Protein AF-A0A372RY33-F1 (afdb_monomer)

Foldseek 3Di:
DDDDDDDDDDDDPPPPPPPPVPPVPDPQDWDDDDWDKDWDWDDDPNDTDDIDIDTHDDVCRVVIDRDDDDDQAAPPVLLVQLLVCVVVVHDPVVSQVVLQVCCVPPVVVDQADPSHGSHDDPVSSVVSVQVVCCVPQVDRPVDDPLVSCCQPQNPNHPDVVSPVQWPDWDGDPDPPDDTDTHGDDDD

Sequence (187 aa):
MFYNVASDMNLNSKKFKSEEVKTRKTRQIYKFVGCLAFAQIKKYKGLYVSIFGYLNHLEDCQRNLPVQPPPLRISETVKLMAQNLLHMNVHPSHILDDNIDYISNYLEGKVLINDERYLLSNQDIINIRNSMTKNLWGIDKRKAEEININQIFGSNSKDSEIMEATIYYKPQKELNNRFILVLATKE

pLDDT: mean 77.48, std 20.08, range [22.52, 97.81]

Secondary structure (DSSP, 8-state):
----------------------------EEPP---EEEEEEEEETTEEEEEEEEEE--HHHHTPPEEPPP-PPBPHHHHHHHHHHHHTT--HHHHHHHHHHHHHHHSTT-SEETTEE----HHHHHHHHHHHHHHHH---TTS-HHHHHHHHHSTT---HHHHHHEEEEE---STTSPPEEEE----

Radius of gyration: 32.24 Å; Cα contacts (8 Å, |Δi|>4): 174; chains: 1; bounding box: 77×76×85 Å

Mean predicted aligned error: 16.9 Å

Structure (mmCIF, N/CA/C/O backbone):
data_AF-A0A372RY33-F1
#
_entry.id   AF-A0A372RY33-F1
#
loop_
_atom_site.group_PDB
_atom_site.id
_atom_site.type_symbol
_atom_site.label_atom_id
_atom_site.label_alt_id
_atom_site.label_comp_id
_atom_site.label_asym_id
_atom_site.label_entity_id
_atom_site.label_seq_id
_atom_site.pdbx_PDB_ins_code
_atom_site.Cartn_x
_atom_site.Cartn_y
_atom_site.Cartn_z
_atom_site.occupancy
_atom_site.B_iso_or_equiv
_atom_site.auth_seq_id
_atom_site.auth_comp_id
_atom_site.auth_asym_id
_atom_site.auth_atom_id
_atom_site.pdbx_PDB_model_num
ATOM 1 N N . MET A 1 1 ? -6.282 -63.899 -55.256 1.00 35.47 1 MET A N 1
ATOM 2 C CA . MET A 1 1 ? -5.588 -62.869 -54.453 1.00 35.47 1 MET A CA 1
ATOM 3 C C . MET A 1 1 ? -6.335 -61.558 -54.699 1.00 35.47 1 MET A C 1
ATOM 5 O O . MET A 1 1 ? -6.344 -61.148 -55.848 1.00 35.47 1 MET A O 1
ATOM 9 N N . PHE A 1 2 ? -7.118 -60.955 -53.786 1.00 22.52 2 PHE A N 1
ATOM 10 C CA . PHE A 1 2 ? -7.057 -60.918 -52.300 1.00 22.52 2 PHE A CA 1
ATOM 11 C C . PHE A 1 2 ? -5.650 -60.505 -51.807 1.00 22.52 2 PHE A C 1
ATOM 13 O O . PHE A 1 2 ? -4.712 -61.164 -52.235 1.00 22.52 2 PHE A O 1
ATOM 20 N N . TYR A 1 3 ? -5.359 -59.541 -50.918 1.00 23.59 3 TYR A N 1
ATOM 21 C CA . TYR A 1 3 ? -6.071 -58.498 -50.132 1.00 23.59 3 TYR A CA 1
ATOM 22 C C . TYR A 1 3 ? -4.960 -57.552 -49.540 1.00 23.59 3 TYR A C 1
ATOM 24 O O . TYR A 1 3 ? -3.807 -57.971 -49.531 1.00 23.59 3 TYR A O 1
ATOM 32 N N . ASN A 1 4 ? -5.146 -56.324 -49.012 1.00 24.00 4 ASN A N 1
ATOM 33 C CA . ASN A 1 4 ? -6.317 -55.441 -48.861 1.00 24.00 4 ASN A CA 1
ATOM 34 C C . ASN A 1 4 ? -5.935 -53.935 -48.722 1.00 24.00 4 ASN A C 1
ATOM 36 O O . ASN A 1 4 ? -4.791 -53.599 -48.441 1.00 24.00 4 ASN A O 1
ATOM 40 N N . VAL A 1 5 ? -6.953 -53.072 -48.852 1.00 27.12 5 VAL A N 1
ATOM 41 C CA . VAL A 1 5 ? -7.228 -51.768 -48.187 1.00 27.12 5 VAL A CA 1
ATOM 42 C C . VAL A 1 5 ? -6.246 -51.225 -47.117 1.00 27.12 5 VAL A C 1
ATOM 44 O O . VAL A 1 5 ? -6.001 -51.876 -46.104 1.00 27.12 5 VAL A O 1
ATOM 47 N N . ALA A 1 6 ? -5.893 -49.937 -47.249 1.00 27.45 6 ALA A N 1
ATOM 48 C CA . ALA A 1 6 ? -5.667 -48.987 -46.144 1.00 27.45 6 ALA A CA 1
ATOM 49 C C . ALA A 1 6 ? -6.104 -47.579 -46.626 1.00 27.45 6 ALA A C 1
ATOM 51 O O . ALA A 1 6 ? -5.394 -46.945 -47.396 1.00 27.45 6 ALA A O 1
ATOM 52 N N . SER A 1 7 ? -7.369 -47.186 -46.461 1.00 29.52 7 SER A N 1
ATOM 53 C CA . SER A 1 7 ? -7.970 -46.626 -45.234 1.00 29.52 7 SER A CA 1
ATOM 54 C C . SER A 1 7 ? -7.555 -45.179 -44.966 1.00 29.52 7 SER A C 1
ATOM 56 O O . SER A 1 7 ? -6.547 -44.928 -44.306 1.00 29.52 7 SER A O 1
ATOM 58 N N . ASP A 1 8 ? -8.412 -44.240 -45.376 1.00 34.22 8 ASP A N 1
ATOM 59 C CA . ASP A 1 8 ? -8.506 -42.934 -44.725 1.00 34.22 8 ASP A CA 1
ATOM 60 C C . ASP A 1 8 ? -8.737 -43.141 -43.222 1.00 34.22 8 ASP A C 1
ATOM 62 O O . ASP A 1 8 ? -9.774 -43.660 -42.803 1.00 34.22 8 ASP A O 1
ATOM 66 N N . MET A 1 9 ? -7.784 -42.714 -42.394 1.00 30.50 9 MET A N 1
ATOM 67 C CA . MET A 1 9 ? -8.015 -42.546 -40.963 1.00 30.50 9 MET A CA 1
ATOM 68 C C . MET A 1 9 ? -7.606 -41.152 -40.512 1.00 30.50 9 MET A C 1
ATOM 70 O O . MET A 1 9 ? -6.435 -40.821 -40.338 1.00 30.50 9 MET A O 1
ATOM 74 N N . ASN A 1 10 ? -8.648 -40.360 -40.280 1.00 33.72 10 ASN A N 1
ATOM 75 C CA . ASN A 1 10 ? -8.639 -39.093 -39.576 1.00 33.72 10 ASN A CA 1
ATOM 76 C C . ASN A 1 10 ? -7.986 -39.246 -38.188 1.00 33.72 10 ASN A C 1
ATOM 78 O O . ASN A 1 10 ? -8.639 -39.620 -37.211 1.00 33.72 10 ASN A O 1
ATOM 82 N N . LEU A 1 11 ? -6.689 -38.949 -38.096 1.00 30.16 11 LEU A N 1
ATOM 83 C CA . LEU A 1 11 ? -5.997 -38.791 -36.824 1.00 30.16 11 LEU A CA 1
ATOM 84 C C . LEU A 1 11 ? -6.071 -37.330 -36.396 1.00 30.16 11 LEU A C 1
ATOM 86 O O . LEU A 1 11 ? -5.341 -36.481 -36.903 1.00 30.16 11 LEU A O 1
ATOM 90 N N . ASN A 1 12 ? -6.956 -37.081 -35.427 1.00 30.12 12 ASN A N 1
ATOM 91 C CA . ASN A 1 12 ? -7.097 -35.832 -34.687 1.00 30.12 12 ASN A CA 1
ATOM 92 C C . ASN A 1 12 ? -5.751 -35.120 -34.493 1.00 30.12 12 ASN A C 1
ATOM 94 O O . ASN A 1 12 ? -4.989 -35.458 -33.579 1.00 30.12 12 ASN A O 1
ATOM 98 N N . SER A 1 13 ? -5.503 -34.068 -35.276 1.00 32.06 13 SER A N 1
ATOM 99 C CA . SER A 1 13 ? -4.460 -33.094 -34.982 1.00 32.06 13 SER A CA 1
ATOM 100 C C . SER A 1 13 ? -4.903 -32.277 -33.769 1.00 32.06 13 SER A C 1
ATOM 102 O O . SER A 1 13 ? -5.361 -31.136 -33.864 1.00 32.06 13 SER A O 1
ATOM 104 N N . LYS A 1 14 ? -4.771 -32.884 -32.580 1.00 31.83 14 LYS A N 1
ATOM 105 C CA . LYS A 1 14 ? -4.774 -32.152 -31.316 1.00 31.83 14 LYS A CA 1
ATOM 106 C C . LYS A 1 14 ? -3.798 -31.003 -31.506 1.00 31.83 14 LYS A C 1
ATOM 108 O O . LYS A 1 14 ? -2.594 -31.235 -31.611 1.00 31.83 14 LYS A O 1
ATOM 113 N N . LYS A 1 15 ? -4.324 -29.776 -31.561 1.00 31.70 15 LYS A N 1
ATOM 114 C CA . LYS A 1 15 ? -3.514 -28.568 -31.461 1.00 31.70 15 LYS A CA 1
ATOM 115 C C . LYS A 1 15 ? -2.771 -28.672 -30.138 1.00 31.70 15 LYS A C 1
ATOM 117 O O . LYS A 1 15 ? -3.321 -28.327 -29.093 1.00 31.70 15 LYS A O 1
ATOM 122 N N . PHE A 1 16 ? -1.526 -29.138 -30.189 1.00 29.88 16 PHE A N 1
ATOM 123 C CA . PHE A 1 16 ? -0.548 -28.766 -29.192 1.00 29.88 16 PHE A CA 1
ATOM 124 C C . PHE A 1 16 ? -0.492 -27.247 -29.266 1.00 29.88 16 PHE A C 1
ATOM 126 O O . PHE A 1 16 ? 0.135 -26.670 -30.152 1.00 29.88 16 PHE A O 1
ATOM 133 N N . LYS A 1 17 ? -1.211 -26.596 -28.346 1.00 32.25 17 LYS A N 1
ATOM 134 C CA . LYS A 1 17 ? -0.811 -25.275 -27.903 1.00 32.25 17 LYS A CA 1
ATOM 135 C C . LYS A 1 17 ? 0.628 -25.467 -27.455 1.00 32.25 17 LYS A C 1
ATOM 137 O O . LYS A 1 17 ? 0.872 -26.070 -26.413 1.00 32.25 17 LYS A O 1
ATOM 142 N N . SER A 1 18 ? 1.568 -24.986 -28.258 1.00 33.91 18 SER A N 1
ATOM 143 C CA . SER A 1 18 ? 2.841 -24.551 -27.725 1.00 33.91 18 SER A CA 1
ATOM 144 C C . SER A 1 18 ? 2.498 -23.414 -26.774 1.00 33.91 18 SER A C 1
ATOM 146 O O . SER A 1 18 ? 2.428 -22.247 -27.165 1.00 33.91 18 SER A O 1
ATOM 148 N N . GLU A 1 19 ? 2.210 -23.770 -25.524 1.00 37.84 19 GLU A N 1
ATOM 149 C CA . GLU A 1 19 ? 2.454 -22.865 -24.424 1.00 37.84 19 GLU A CA 1
ATOM 150 C C . GLU A 1 19 ? 3.952 -22.586 -24.477 1.00 37.84 19 GLU A C 1
ATOM 152 O O . GLU A 1 19 ? 4.774 -23.304 -23.910 1.00 37.84 19 GLU A O 1
ATOM 157 N N . GLU A 1 20 ? 4.308 -21.529 -25.210 1.00 36.16 20 GLU A N 1
ATOM 158 C CA . GLU A 1 20 ? 5.448 -20.721 -24.840 1.00 36.16 20 GLU A CA 1
ATOM 159 C C . GLU A 1 20 ? 5.191 -20.308 -23.397 1.00 36.16 20 GLU A C 1
ATOM 161 O O . GLU A 1 20 ? 4.552 -19.289 -23.116 1.00 36.16 20 GLU A O 1
ATOM 166 N N . VAL A 1 21 ? 5.671 -21.135 -22.469 1.00 40.38 21 VAL A N 1
ATOM 167 C CA . VAL A 1 21 ? 5.851 -20.743 -21.086 1.00 40.38 21 VAL A CA 1
ATOM 168 C C . VAL A 1 21 ? 6.861 -19.614 -21.156 1.00 40.38 21 VAL A C 1
ATOM 170 O O . VAL A 1 21 ? 8.076 -19.832 -21.142 1.00 40.38 21 VAL A O 1
ATOM 173 N N . LYS A 1 22 ? 6.338 -18.389 -21.287 1.00 45.00 22 LYS A N 1
ATOM 174 C CA . LYS A 1 22 ? 7.068 -17.136 -21.152 1.00 45.00 22 LYS A CA 1
ATOM 175 C C . LYS A 1 22 ? 7.526 -17.073 -19.707 1.00 45.00 22 LYS A C 1
ATOM 177 O O . LYS A 1 22 ? 6.944 -16.389 -18.868 1.00 45.00 22 LYS A O 1
ATOM 182 N N . THR A 1 23 ? 8.575 -17.843 -19.431 1.00 38.91 23 THR A N 1
ATOM 183 C CA . THR A 1 23 ? 9.360 -17.838 -18.211 1.00 38.91 23 THR A CA 1
ATOM 184 C C . THR A 1 23 ? 9.942 -16.443 -18.112 1.00 38.91 23 THR A C 1
ATOM 186 O O . THR A 1 23 ? 11.018 -16.135 -18.625 1.00 38.91 23 THR A O 1
ATOM 189 N N . ARG A 1 24 ? 9.160 -15.554 -17.497 1.00 42.69 24 ARG A N 1
ATOM 190 C CA . ARG A 1 24 ? 9.538 -14.186 -17.186 1.00 42.69 24 ARG A CA 1
ATOM 191 C C . ARG A 1 24 ? 10.706 -14.288 -16.219 1.00 42.69 24 ARG A C 1
ATOM 193 O O . ARG A 1 24 ? 10.493 -14.350 -15.012 1.00 42.69 24 ARG A O 1
ATOM 200 N N . LYS A 1 25 ? 11.928 -14.373 -16.764 1.00 43.91 25 LYS A N 1
ATOM 201 C CA . LYS A 1 25 ? 13.168 -14.425 -15.990 1.00 43.91 25 LYS A CA 1
ATOM 202 C C . LYS A 1 25 ? 13.102 -13.281 -14.995 1.00 43.91 25 LYS A C 1
ATOM 204 O O . LYS A 1 25 ? 13.135 -12.112 -15.389 1.00 43.91 25 LYS A O 1
ATOM 209 N N . THR A 1 26 ? 12.954 -13.623 -13.720 1.00 46.50 26 THR A N 1
ATOM 210 C CA . THR A 1 26 ? 13.080 -12.650 -12.648 1.00 46.50 26 THR A CA 1
ATOM 211 C C . THR A 1 26 ? 14.472 -12.058 -12.801 1.00 46.50 26 THR A C 1
ATOM 213 O O . THR A 1 26 ? 15.464 -12.785 -12.784 1.00 46.50 26 THR A O 1
ATOM 216 N N . ARG A 1 27 ? 14.554 -10.744 -13.043 1.00 55.91 27 ARG A N 1
ATOM 217 C CA . ARG A 1 27 ? 15.830 -10.021 -13.052 1.00 55.91 27 ARG A CA 1
ATOM 218 C C . ARG A 1 27 ? 16.308 -9.922 -11.605 1.00 55.91 27 ARG A C 1
ATOM 220 O O . ARG A 1 27 ? 16.205 -8.871 -10.987 1.00 55.91 27 ARG A O 1
ATOM 227 N N . GLN A 1 28 ? 16.739 -11.054 -11.055 1.00 59.81 28 GLN A N 1
ATOM 228 C CA . GLN A 1 28 ? 17.390 -11.128 -9.759 1.00 59.81 28 GLN A CA 1
ATOM 229 C C . GLN A 1 28 ? 18.711 -10.381 -9.901 1.00 59.81 28 GLN A C 1
ATOM 231 O O . GLN A 1 28 ? 19.568 -10.757 -10.702 1.00 59.81 28 GLN A O 1
ATOM 236 N N . ILE A 1 29 ? 18.817 -9.257 -9.201 1.00 64.44 29 ILE A N 1
ATOM 237 C CA . ILE A 1 29 ? 20.010 -8.424 -9.220 1.00 64.44 29 ILE A CA 1
ATOM 238 C C . ILE A 1 29 ? 20.969 -9.052 -8.218 1.00 64.44 29 ILE A C 1
ATOM 240 O O . ILE A 1 29 ? 20.642 -9.179 -7.046 1.00 64.44 29 ILE A O 1
ATOM 244 N N . TYR A 1 30 ? 22.146 -9.459 -8.666 1.00 68.00 30 TYR A N 1
ATOM 245 C CA . TYR A 1 30 ? 23.214 -9.916 -7.781 1.00 68.00 30 TYR A CA 1
ATOM 246 C C . TYR A 1 30 ? 24.258 -8.809 -7.671 1.00 68.00 30 TYR A C 1
ATOM 248 O O . TYR A 1 30 ? 24.536 -8.118 -8.655 1.00 68.00 30 TYR A O 1
ATOM 256 N N . LYS A 1 31 ? 24.871 -8.639 -6.495 1.00 68.69 31 LYS A N 1
ATOM 257 C CA . LYS A 1 31 ? 26.040 -7.758 -6.364 1.00 68.69 31 LYS A CA 1
ATOM 258 C C . LYS A 1 31 ? 27.147 -8.299 -7.271 1.00 68.69 31 LYS A C 1
ATOM 260 O O . LYS A 1 31 ? 27.463 -9.479 -7.172 1.00 68.69 31 LYS A O 1
ATOM 265 N N . PHE A 1 32 ? 27.742 -7.489 -8.147 1.00 68.56 32 PHE A N 1
ATOM 266 C CA . PHE A 1 32 ? 28.823 -7.997 -8.995 1.00 68.56 32 PHE A CA 1
ATOM 267 C C . PHE A 1 32 ? 30.022 -8.419 -8.134 1.00 68.56 32 PHE A C 1
ATOM 269 O O . PHE A 1 32 ? 30.611 -7.603 -7.425 1.00 68.56 32 PHE A O 1
ATOM 276 N N . VAL A 1 33 ? 30.371 -9.700 -8.216 1.00 65.31 33 VAL A N 1
ATOM 277 C CA . VAL A 1 33 ? 31.588 -10.298 -7.665 1.00 65.31 33 VAL A CA 1
ATOM 278 C C . VAL A 1 33 ? 32.304 -10.973 -8.827 1.00 65.31 33 VAL A C 1
ATOM 280 O O . VAL A 1 33 ? 31.776 -11.899 -9.447 1.00 65.31 33 VAL A O 1
ATOM 283 N N . GLY A 1 34 ? 33.465 -10.429 -9.193 1.00 63.56 34 GLY A N 1
ATOM 284 C CA . GLY A 1 34 ? 34.176 -10.812 -10.409 1.00 63.56 34 GLY A CA 1
ATOM 285 C C . GLY A 1 34 ? 34.600 -12.277 -10.375 1.00 63.56 34 GLY A C 1
ATOM 286 O O . GLY A 1 34 ? 35.433 -12.657 -9.561 1.00 63.56 34 GLY A O 1
ATOM 287 N N . CYS A 1 35 ? 34.038 -13.095 -11.263 1.00 76.00 35 CYS A N 1
ATOM 288 C CA . CYS A 1 35 ? 34.470 -14.479 -11.446 1.00 76.00 35 CYS A CA 1
ATOM 289 C C . CYS A 1 35 ? 35.618 -14.553 -12.452 1.00 76.00 35 CYS A C 1
ATOM 291 O O . CYS A 1 35 ? 35.634 -13.819 -13.442 1.00 76.00 35 CYS A O 1
ATOM 293 N N . LEU A 1 36 ? 36.548 -15.481 -12.231 1.00 61.81 36 LEU A N 1
ATOM 294 C CA . LEU A 1 36 ? 37.628 -15.746 -13.174 1.00 61.81 36 LEU A CA 1
ATOM 295 C C . LEU A 1 36 ? 37.110 -16.651 -14.298 1.00 61.81 36 LEU A C 1
ATOM 297 O O . LEU A 1 36 ? 36.857 -17.842 -14.109 1.00 61.81 36 LEU A O 1
ATOM 301 N N . ALA A 1 37 ? 36.960 -16.063 -15.483 1.00 71.25 37 ALA A N 1
ATOM 302 C CA . ALA A 1 37 ? 36.724 -16.788 -16.722 1.00 71.25 37 ALA A CA 1
ATOM 303 C C . ALA A 1 37 ? 38.062 -17.040 -17.429 1.00 71.25 37 ALA A C 1
ATOM 305 O O . ALA A 1 37 ? 38.831 -16.107 -17.659 1.00 71.25 37 ALA A O 1
ATOM 306 N N . PHE A 1 38 ? 38.320 -18.287 -17.819 1.00 68.69 38 PHE A N 1
ATOM 307 C CA . PHE A 1 38 ? 39.428 -18.639 -18.702 1.00 68.69 38 PHE A CA 1
ATOM 308 C C . PHE A 1 38 ? 38.881 -19.018 -20.078 1.00 68.69 38 PHE A C 1
ATOM 310 O O . PHE A 1 38 ? 37.961 -19.828 -20.172 1.00 68.69 38 PHE A O 1
ATOM 317 N N . ALA A 1 39 ? 39.472 -18.481 -21.146 1.00 81.69 39 ALA A N 1
ATOM 318 C CA . ALA A 1 39 ? 39.161 -18.872 -22.517 1.00 81.69 39 ALA A CA 1
ATOM 319 C C . ALA A 1 39 ? 40.437 -18.942 -23.367 1.00 81.69 39 ALA A C 1
ATOM 321 O O . ALA A 1 39 ? 41.144 -17.952 -23.544 1.00 81.69 39 ALA A O 1
ATOM 322 N N . GLN A 1 40 ? 40.700 -20.114 -23.938 1.00 78.31 40 GLN A N 1
ATOM 323 C CA . GLN A 1 40 ? 41.696 -20.340 -24.975 1.00 78.31 40 GLN A CA 1
ATOM 324 C C . GLN A 1 40 ? 41.010 -20.371 -26.345 1.00 78.31 40 GLN A C 1
ATOM 326 O O . GLN A 1 40 ? 40.073 -21.134 -26.583 1.00 78.31 40 GLN A O 1
ATOM 331 N N . ILE A 1 41 ? 41.524 -19.567 -27.274 1.00 90.50 41 ILE A N 1
ATOM 332 C CA . ILE A 1 41 ? 41.035 -19.472 -28.649 1.00 90.50 41 ILE A CA 1
ATOM 333 C C . ILE A 1 41 ? 42.140 -19.971 -29.583 1.00 90.50 41 ILE A C 1
ATOM 335 O O . ILE A 1 41 ? 43.224 -19.391 -29.621 1.00 90.50 41 ILE A O 1
ATOM 339 N N . LYS A 1 42 ? 41.873 -21.025 -30.361 1.00 91.81 42 LYS A N 1
ATOM 340 C CA . LYS A 1 42 ? 42.798 -21.523 -31.390 1.00 91.81 42 LYS A CA 1
ATOM 341 C C . LYS A 1 42 ? 42.410 -20.972 -32.758 1.00 91.81 42 LYS A C 1
ATOM 343 O O . LYS A 1 42 ? 41.263 -21.113 -33.194 1.00 91.81 42 LYS A O 1
ATOM 348 N N . LYS A 1 43 ? 43.390 -20.382 -33.444 1.00 93.94 43 LYS A N 1
ATOM 349 C CA . LYS A 1 43 ? 43.296 -19.946 -34.841 1.00 93.94 43 LYS A CA 1
ATOM 350 C C . LYS A 1 43 ? 44.149 -20.834 -35.740 1.00 93.94 43 LYS A C 1
ATOM 352 O O . LYS A 1 43 ? 45.237 -21.242 -35.345 1.00 93.94 43 LYS A O 1
ATOM 357 N N . TYR A 1 44 ? 43.692 -21.064 -36.965 1.00 88.50 44 TYR A N 1
ATOM 358 C CA . TYR A 1 44 ? 44.459 -21.715 -38.027 1.00 88.50 44 TYR A CA 1
ATOM 359 C C . TYR A 1 44 ? 44.202 -20.980 -39.343 1.00 88.50 44 TYR A C 1
ATOM 361 O O . TYR A 1 44 ? 43.051 -20.734 -39.693 1.00 88.50 44 TYR A O 1
ATOM 369 N N . LYS A 1 45 ? 45.268 -20.589 -40.056 1.00 90.38 45 LYS A N 1
ATOM 370 C CA . LYS A 1 45 ? 45.188 -19.804 -41.308 1.00 90.38 45 LYS A CA 1
ATOM 371 C C . LYS A 1 45 ? 44.247 -18.581 -41.211 1.00 90.38 45 LYS A C 1
ATOM 373 O O . LYS A 1 45 ? 43.468 -18.310 -42.113 1.00 90.38 45 LYS A O 1
ATOM 378 N N . GLY A 1 46 ? 44.288 -17.870 -40.080 1.00 87.62 46 GLY A N 1
ATOM 379 C CA . GLY A 1 46 ? 43.443 -16.697 -39.801 1.00 87.62 46 GLY A CA 1
ATOM 380 C C . GLY A 1 46 ? 42.014 -17.003 -39.324 1.00 87.62 46 GLY A C 1
ATOM 381 O O . GLY A 1 46 ? 41.401 -16.142 -38.694 1.00 87.62 46 GLY A O 1
ATOM 382 N N . LEU A 1 47 ? 41.508 -18.221 -39.533 1.00 82.94 47 LEU A N 1
ATOM 383 C CA . LEU A 1 47 ? 40.174 -18.648 -39.107 1.00 82.94 47 LEU A CA 1
ATOM 384 C C . LEU A 1 47 ? 40.173 -19.120 -37.646 1.00 82.94 47 LEU A C 1
ATOM 386 O O . LEU A 1 47 ? 41.144 -19.708 -37.169 1.00 82.94 47 LEU A O 1
ATOM 390 N N . TYR A 1 48 ? 39.070 -18.882 -36.936 1.00 88.56 48 TYR A N 1
ATOM 391 C CA . TYR A 1 48 ? 38.826 -19.418 -35.594 1.00 88.56 48 TYR A CA 1
ATOM 392 C C . TYR A 1 48 ? 38.379 -20.882 -35.709 1.00 88.56 48 TYR A C 1
ATOM 394 O O . TYR A 1 48 ? 37.394 -21.155 -36.387 1.00 88.56 48 TYR A O 1
ATOM 402 N N . VAL A 1 49 ? 39.091 -21.818 -35.069 1.00 86.88 49 VAL A N 1
ATOM 403 C CA . VAL A 1 49 ? 38.830 -23.270 -35.216 1.00 86.88 49 VAL A CA 1
ATOM 404 C C . VAL A 1 49 ? 38.316 -23.906 -33.925 1.00 86.88 49 VAL A C 1
ATOM 406 O O . VAL A 1 49 ? 37.494 -24.813 -33.973 1.00 86.88 49 VAL A O 1
ATOM 409 N N . SER A 1 50 ? 38.739 -23.424 -32.754 1.00 82.56 50 SER A N 1
ATOM 410 C CA . SER A 1 50 ? 38.152 -23.874 -31.487 1.00 82.56 50 SER A CA 1
ATOM 411 C C . SER A 1 50 ? 38.219 -22.799 -30.414 1.00 82.56 50 SER A C 1
ATOM 413 O O . SER A 1 50 ? 39.249 -22.137 -30.266 1.00 82.56 50 SER A O 1
ATOM 415 N N . ILE A 1 51 ? 37.169 -22.712 -29.604 1.00 84.50 51 ILE A N 1
ATOM 416 C CA . ILE A 1 51 ? 37.172 -21.994 -28.332 1.00 84.50 51 ILE A CA 1
ATOM 417 C C . ILE A 1 51 ? 36.986 -23.040 -27.233 1.00 84.50 51 ILE A C 1
ATOM 419 O O . ILE A 1 51 ? 36.049 -23.831 -27.290 1.00 84.50 51 ILE A O 1
ATOM 423 N N . PHE A 1 52 ? 37.887 -23.057 -26.255 1.00 78.56 52 PHE A N 1
ATOM 424 C CA . PHE A 1 52 ? 37.775 -23.875 -25.050 1.00 78.56 52 PHE A CA 1
ATOM 425 C C . PHE A 1 52 ? 37.950 -22.974 -23.835 1.00 78.56 52 PHE A C 1
ATOM 427 O O . PHE A 1 52 ? 38.880 -22.174 -23.791 1.00 78.56 52 PHE A O 1
ATOM 434 N N . GLY A 1 53 ? 37.080 -23.094 -22.841 1.00 75.88 53 GLY A N 1
ATOM 435 C CA . GLY A 1 53 ? 37.131 -22.244 -21.664 1.00 75.88 53 GLY A CA 1
ATOM 436 C C . GLY A 1 53 ? 36.262 -22.767 -20.537 1.00 75.88 53 GLY A C 1
ATOM 437 O O . GLY A 1 53 ? 35.429 -23.648 -20.741 1.00 75.88 53 GLY A O 1
ATOM 438 N N . TYR A 1 54 ? 36.468 -22.207 -19.352 1.00 73.44 54 TYR A N 1
ATOM 439 C CA . TYR A 1 54 ? 35.690 -22.505 -18.159 1.00 73.44 54 TYR A CA 1
ATOM 440 C C . TYR A 1 54 ? 35.412 -21.226 -17.367 1.00 73.44 54 TYR A C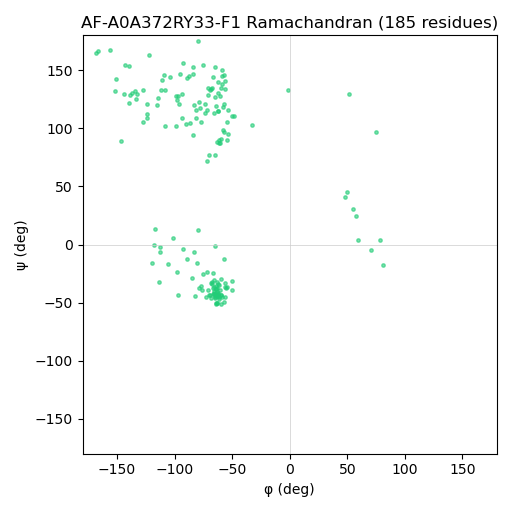 1
ATOM 442 O O . TYR A 1 54 ? 36.161 -20.247 -17.422 1.00 73.44 54 TYR A O 1
ATOM 450 N N . LEU A 1 55 ? 34.314 -21.255 -16.619 1.00 71.00 55 LEU A N 1
ATOM 451 C CA . LEU A 1 55 ? 33.916 -20.225 -15.669 1.00 71.00 55 LEU A CA 1
ATOM 452 C C . LEU A 1 55 ? 34.113 -20.795 -14.267 1.00 71.00 55 LEU A C 1
ATOM 454 O O . LEU A 1 55 ? 33.291 -21.582 -13.802 1.00 71.00 55 LEU A O 1
ATOM 458 N N . ASN A 1 56 ? 35.199 -20.403 -13.599 1.00 71.50 56 ASN A N 1
ATOM 459 C CA . ASN A 1 56 ? 35.374 -20.726 -12.189 1.00 71.50 56 ASN A CA 1
ATOM 460 C C . ASN A 1 56 ? 34.693 -19.633 -11.366 1.00 71.50 56 ASN A C 1
ATOM 462 O O . ASN A 1 56 ? 35.193 -18.512 -11.237 1.00 71.50 56 ASN A O 1
ATOM 466 N N . HIS A 1 57 ? 33.530 -19.967 -10.811 1.00 73.56 57 HIS A N 1
ATOM 467 C CA . HIS A 1 57 ? 32.906 -19.142 -9.788 1.00 73.56 57 HIS A CA 1
ATOM 468 C C . HIS A 1 57 ? 33.797 -19.131 -8.544 1.00 73.56 57 HIS A C 1
ATOM 470 O O . HIS A 1 57 ? 34.146 -20.188 -8.022 1.00 73.56 57 HIS A O 1
ATOM 476 N N . LEU A 1 58 ? 34.138 -17.936 -8.057 1.00 74.25 58 LEU A N 1
ATOM 477 C CA . LEU A 1 58 ? 34.682 -17.783 -6.709 1.00 74.25 58 LEU A CA 1
ATOM 478 C C . LEU A 1 58 ? 33.608 -18.182 -5.688 1.00 74.25 58 LEU A C 1
ATOM 480 O O . LEU A 1 58 ? 32.413 -18.020 -5.957 1.00 74.25 58 LEU A O 1
ATOM 484 N N . GLU A 1 59 ? 34.014 -18.640 -4.503 1.00 75.38 59 GLU A N 1
ATOM 485 C CA . GLU A 1 59 ? 33.068 -18.988 -3.434 1.00 75.38 59 GLU A CA 1
ATOM 486 C C . GLU A 1 59 ? 32.136 -17.816 -3.092 1.00 75.38 59 GLU A C 1
ATOM 488 O O . GLU A 1 59 ? 30.935 -18.014 -2.918 1.00 75.38 59 GLU A O 1
ATOM 493 N N . ASP A 1 60 ? 32.648 -16.584 -3.111 1.00 71.81 60 ASP A N 1
ATOM 494 C CA . ASP A 1 60 ? 31.859 -15.363 -2.907 1.00 71.81 60 ASP A CA 1
ATOM 495 C C . ASP A 1 60 ? 30.738 -15.187 -3.939 1.00 71.81 60 ASP A C 1
ATOM 497 O O . ASP A 1 60 ? 29.696 -14.624 -3.620 1.00 71.81 60 ASP A O 1
ATOM 501 N N . CYS A 1 61 ? 30.912 -15.688 -5.169 1.00 75.12 61 CYS A N 1
ATOM 502 C CA . CYS A 1 61 ? 29.862 -15.687 -6.186 1.00 75.12 61 CYS A CA 1
ATOM 503 C C . CYS A 1 61 ? 28.806 -16.760 -5.924 1.00 75.12 61 CYS A C 1
ATOM 505 O O . CYS A 1 61 ? 27.620 -16.483 -6.087 1.00 75.12 61 CYS A O 1
ATOM 507 N N . GLN A 1 62 ? 29.215 -17.947 -5.471 1.00 73.88 62 GLN A N 1
ATOM 508 C CA . GLN A 1 62 ? 28.287 -19.021 -5.105 1.00 73.88 62 GLN A CA 1
ATOM 509 C C . GLN A 1 62 ? 27.459 -18.667 -3.859 1.00 73.88 62 GLN A C 1
ATOM 511 O O . GLN A 1 62 ? 26.292 -19.036 -3.764 1.00 73.88 62 GLN A O 1
ATOM 516 N N . ARG A 1 63 ? 28.053 -17.923 -2.918 1.00 78.19 63 ARG A N 1
ATOM 517 C CA . ARG A 1 63 ? 27.424 -17.447 -1.673 1.00 78.19 63 ARG A CA 1
ATOM 518 C C . ARG A 1 63 ? 26.606 -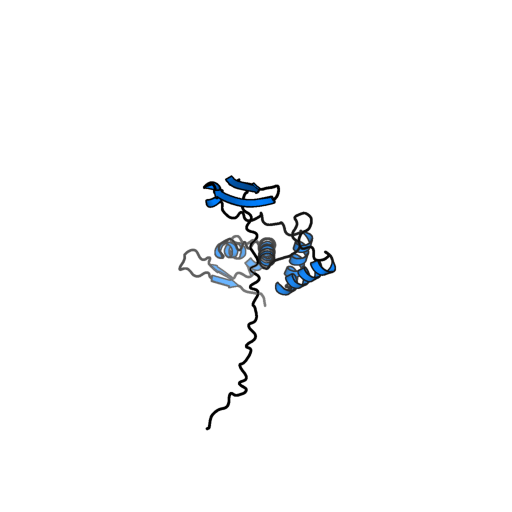16.159 -1.850 1.00 78.19 63 ARG A C 1
ATOM 520 O O . ARG A 1 63 ? 25.965 -15.711 -0.900 1.00 78.19 63 ARG A O 1
ATOM 527 N N . ASN A 1 64 ? 26.640 -15.534 -3.027 1.00 75.81 64 ASN A N 1
ATOM 528 C CA . ASN A 1 64 ? 26.016 -14.236 -3.261 1.00 75.81 64 ASN A CA 1
ATOM 529 C C . ASN A 1 64 ? 24.489 -14.355 -3.342 1.00 75.81 64 ASN A C 1
ATOM 531 O O . ASN A 1 64 ? 23.948 -15.044 -4.208 1.00 75.81 64 ASN A O 1
ATOM 535 N N . LEU A 1 65 ? 23.785 -13.646 -2.464 1.00 74.56 65 LEU A N 1
ATOM 536 C CA . LEU A 1 65 ? 22.326 -13.659 -2.430 1.00 74.56 65 LEU A CA 1
ATOM 537 C C . LEU A 1 65 ? 21.727 -12.656 -3.435 1.00 74.56 65 LEU A C 1
ATOM 539 O O . LEU A 1 65 ? 22.350 -11.629 -3.726 1.00 74.56 65 LEU A O 1
ATOM 543 N N . PRO A 1 66 ? 20.502 -12.903 -3.939 1.00 73.75 66 PRO A N 1
ATOM 544 C CA . PRO A 1 66 ? 19.757 -11.908 -4.698 1.00 73.75 66 PRO A CA 1
ATOM 545 C C . PRO A 1 66 ? 19.562 -10.631 -3.873 1.00 73.75 66 PRO A C 1
ATOM 547 O O . PRO A 1 66 ? 18.942 -10.641 -2.809 1.00 73.75 66 PRO A O 1
ATOM 550 N N . VAL A 1 67 ? 20.065 -9.516 -4.388 1.00 68.62 67 VAL A N 1
ATOM 551 C CA . VAL A 1 67 ? 19.811 -8.177 -3.866 1.00 68.62 67 VAL A CA 1
ATOM 552 C C . VAL A 1 67 ? 18.424 -7.760 -4.340 1.00 68.62 67 VAL A C 1
ATOM 554 O O . VAL A 1 67 ? 18.177 -7.628 -5.542 1.00 68.62 67 VAL A O 1
ATOM 557 N N . GLN A 1 68 ? 17.504 -7.526 -3.405 1.00 63.28 68 GLN A N 1
ATOM 558 C CA . GLN A 1 68 ? 16.287 -6.801 -3.753 1.00 63.28 68 GLN A CA 1
ATOM 559 C C . GLN A 1 68 ? 16.655 -5.332 -4.002 1.00 63.28 68 GLN A C 1
ATOM 561 O O . GLN A 1 68 ? 17.334 -4.740 -3.157 1.00 63.28 68 GLN A O 1
ATOM 566 N N . PRO A 1 69 ? 16.249 -4.727 -5.135 1.00 63.03 69 PRO A N 1
ATOM 567 C CA . PRO A 1 69 ? 16.419 -3.293 -5.320 1.00 63.03 69 PRO A CA 1
ATOM 568 C C . PRO A 1 69 ? 15.669 -2.550 -4.201 1.00 63.03 69 PRO A C 1
ATOM 570 O O . PRO A 1 69 ? 14.608 -3.020 -3.774 1.00 63.03 69 PRO A O 1
ATOM 573 N N . PRO A 1 70 ? 16.192 -1.411 -3.712 1.00 66.94 70 PRO A N 1
ATOM 574 C CA . PRO A 1 70 ? 15.499 -0.629 -2.697 1.00 66.94 70 PRO A CA 1
ATOM 575 C C . PRO A 1 70 ? 14.088 -0.261 -3.192 1.00 66.94 70 PRO A C 1
ATOM 577 O O . PRO A 1 70 ? 13.918 0.035 -4.380 1.00 66.94 70 PRO A O 1
ATOM 580 N N . PRO A 1 71 ? 13.063 -0.300 -2.321 1.00 70.44 71 PRO A N 1
ATOM 581 C CA . PRO A 1 71 ? 11.689 -0.047 -2.731 1.00 70.44 71 PRO A CA 1
ATOM 582 C C . PRO A 1 71 ? 11.556 1.381 -3.267 1.00 70.44 71 PRO A C 1
ATOM 584 O O . PRO A 1 71 ? 11.720 2.350 -2.525 1.00 70.44 71 PRO A O 1
ATOM 587 N N . LEU A 1 72 ? 11.252 1.500 -4.562 1.00 81.31 72 LEU A N 1
ATOM 588 C CA . LEU A 1 72 ? 11.089 2.790 -5.229 1.00 81.31 72 LEU A CA 1
ATOM 589 C C . LEU A 1 72 ? 9.927 3.567 -4.604 1.00 81.31 72 LEU A C 1
ATOM 591 O O . LEU A 1 72 ? 8.821 3.031 -4.437 1.00 81.31 72 LEU A O 1
ATOM 595 N N . ARG A 1 73 ? 10.192 4.835 -4.271 1.00 89.81 73 ARG A N 1
ATOM 596 C CA . ARG A 1 73 ? 9.211 5.750 -3.684 1.00 89.81 73 ARG A CA 1
ATOM 597 C C . ARG A 1 73 ? 8.035 5.916 -4.648 1.00 89.81 73 ARG A C 1
ATOM 599 O O . ARG A 1 73 ? 8.234 6.123 -5.839 1.00 89.81 73 ARG A O 1
ATOM 606 N N . ILE A 1 74 ? 6.810 5.843 -4.133 1.00 93.50 74 ILE A N 1
ATOM 607 C CA . ILE A 1 74 ? 5.608 6.183 -4.908 1.00 93.50 74 ILE A CA 1
ATOM 608 C C . ILE A 1 74 ? 5.584 7.697 -5.114 1.00 93.50 74 ILE A C 1
ATOM 610 O O . ILE A 1 74 ? 5.780 8.431 -4.141 1.00 93.50 74 ILE A O 1
ATOM 614 N N . SER A 1 75 ? 5.300 8.148 -6.336 1.00 95.25 75 SER A N 1
ATOM 615 C CA . SER A 1 75 ? 5.144 9.573 -6.620 1.00 95.25 75 SER A CA 1
ATOM 616 C C . SER A 1 75 ? 4.074 10.202 -5.732 1.00 95.25 75 SER A C 1
ATOM 618 O O . SER A 1 75 ? 2.980 9.650 -5.560 1.00 95.25 75 SER A O 1
ATOM 620 N N . GLU A 1 76 ? 4.384 11.365 -5.160 1.00 94.50 76 GLU A N 1
ATOM 621 C CA . GLU A 1 76 ? 3.506 12.022 -4.190 1.00 94.50 76 GLU A CA 1
ATOM 622 C C . GLU A 1 76 ? 2.150 12.399 -4.817 1.00 94.50 76 GLU A C 1
ATOM 624 O O . GLU A 1 76 ? 1.117 12.250 -4.171 1.00 94.50 76 GLU A O 1
ATOM 629 N N . THR A 1 77 ? 2.127 12.759 -6.106 1.00 94.25 77 THR A N 1
ATOM 630 C CA . THR A 1 77 ? 0.898 13.035 -6.873 1.00 94.25 77 THR A CA 1
ATOM 631 C C . THR A 1 77 ? -0.037 11.827 -6.918 1.00 94.25 77 THR A C 1
ATOM 633 O O . THR A 1 77 ? -1.210 11.930 -6.561 1.00 94.25 77 THR A O 1
ATOM 636 N N . VAL A 1 78 ? 0.482 10.658 -7.304 1.00 95.62 78 VAL A N 1
ATOM 637 C CA . VAL A 1 78 ? -0.305 9.416 -7.399 1.00 95.62 78 VAL A CA 1
ATOM 638 C C . VAL A 1 78 ? -0.765 8.953 -6.015 1.00 95.62 78 VAL A C 1
ATOM 640 O O . VAL A 1 78 ? -1.894 8.495 -5.839 1.00 95.62 78 VAL A O 1
ATOM 643 N N . LYS A 1 79 ? 0.091 9.118 -5.003 1.00 96.19 79 LYS A N 1
ATOM 644 C CA . LYS A 1 79 ? -0.236 8.828 -3.606 1.00 96.19 79 LYS A CA 1
ATOM 645 C C . LYS A 1 79 ? -1.377 9.717 -3.089 1.00 96.19 79 LYS A C 1
ATOM 647 O O . LYS A 1 79 ? -2.278 9.188 -2.443 1.00 96.19 79 LYS A O 1
ATOM 652 N N . LEU A 1 80 ? -1.382 11.014 -3.409 1.00 95.56 80 LEU A N 1
ATOM 653 C CA . LEU A 1 80 ? -2.471 11.942 -3.071 1.00 95.56 80 LEU A CA 1
ATOM 654 C C . LEU A 1 80 ? -3.779 11.586 -3.797 1.00 95.56 80 LEU A C 1
ATOM 656 O O . LEU A 1 80 ? -4.834 11.557 -3.168 1.00 95.56 80 LEU A O 1
ATOM 660 N N . MET A 1 81 ? -3.721 11.238 -5.089 1.00 95.56 81 MET A N 1
ATOM 661 C CA . MET A 1 81 ? -4.891 10.753 -5.840 1.00 95.56 81 MET A CA 1
ATOM 662 C C . MET A 1 81 ? -5.509 9.515 -5.175 1.00 95.56 81 MET A C 1
ATOM 664 O O . MET A 1 81 ? -6.706 9.496 -4.887 1.00 95.56 81 MET A O 1
ATOM 668 N N . ALA A 1 82 ? -4.686 8.516 -4.840 1.00 96.88 82 ALA A N 1
ATOM 669 C CA . ALA A 1 82 ? -5.137 7.315 -4.142 1.00 96.88 82 ALA A CA 1
ATOM 670 C C . ALA A 1 82 ? -5.697 7.617 -2.739 1.00 96.88 82 ALA A C 1
ATOM 672 O O . ALA A 1 82 ? -6.681 7.001 -2.338 1.00 96.88 82 ALA A O 1
ATOM 673 N N . GLN A 1 83 ? -5.118 8.570 -1.998 1.00 96.06 83 GLN A N 1
ATOM 674 C CA . GLN A 1 83 ? -5.657 9.020 -0.707 1.00 96.06 83 GLN A CA 1
ATOM 675 C C . GLN A 1 83 ? -7.047 9.650 -0.852 1.00 96.06 83 GLN A C 1
ATOM 677 O O . GLN A 1 83 ? -7.944 9.306 -0.086 1.00 96.06 83 GLN A O 1
ATOM 682 N N . ASN A 1 84 ? -7.252 10.512 -1.850 1.00 95.38 84 ASN A N 1
ATOM 683 C CA . ASN A 1 84 ? -8.545 11.154 -2.096 1.00 95.38 84 ASN A CA 1
ATOM 684 C C . ASN A 1 84 ? -9.621 10.126 -2.485 1.00 95.38 84 ASN A C 1
ATOM 686 O O . ASN A 1 84 ? -10.706 10.119 -1.906 1.00 95.38 84 ASN A O 1
ATOM 690 N N . LEU A 1 85 ? -9.305 9.205 -3.401 1.00 96.50 85 LEU A N 1
ATOM 691 C CA . LEU A 1 85 ? -10.214 8.126 -3.808 1.00 96.50 85 LEU A CA 1
ATOM 692 C C . LEU A 1 85 ? -10.550 7.186 -2.634 1.00 96.50 85 LEU A C 1
ATOM 694 O O . LEU A 1 85 ? -11.711 6.834 -2.431 1.00 96.50 85 LEU A O 1
ATOM 698 N N . LEU A 1 86 ? -9.562 6.839 -1.801 1.00 95.19 86 LEU A N 1
ATOM 699 C CA . LEU A 1 86 ? -9.785 6.064 -0.576 1.00 95.19 86 LEU A CA 1
ATOM 700 C C . LEU A 1 86 ? -10.654 6.804 0.450 1.00 95.19 86 LEU A C 1
ATOM 702 O O . LEU A 1 86 ? -11.435 6.154 1.141 1.00 95.19 86 LEU A O 1
ATOM 706 N N . HIS A 1 87 ? -10.534 8.130 0.557 1.00 92.06 87 HIS A N 1
ATOM 707 C CA . HIS A 1 87 ? -11.367 8.949 1.444 1.00 92.06 87 HIS A CA 1
ATOM 708 C C . HIS A 1 87 ? -12.829 8.999 0.969 1.00 92.06 87 HIS A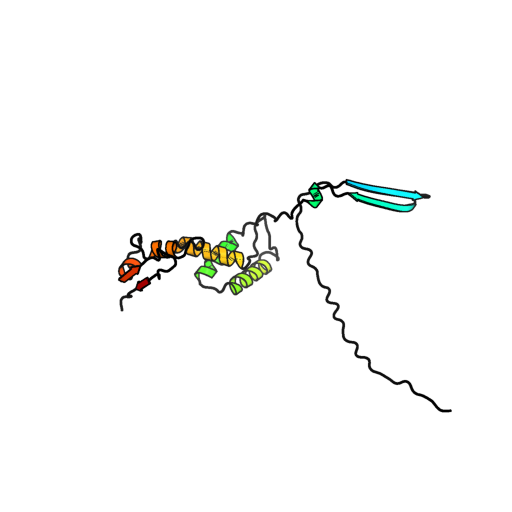 C 1
ATOM 710 O O . HIS A 1 87 ? -13.744 8.970 1.785 1.00 92.06 87 HIS A O 1
ATOM 716 N N . MET A 1 88 ? -13.054 8.963 -0.348 1.00 93.19 88 MET A N 1
ATOM 717 C CA . MET A 1 88 ? -14.379 8.820 -0.969 1.00 93.19 88 MET A CA 1
ATOM 718 C C . MET A 1 88 ? -14.901 7.366 -0.985 1.00 93.19 88 MET A C 1
ATOM 720 O O . MET A 1 88 ? -15.875 7.070 -1.672 1.00 93.19 88 MET A O 1
ATOM 724 N N . ASN A 1 89 ? -14.271 6.446 -0.241 1.00 92.75 89 ASN A N 1
ATOM 725 C CA . ASN A 1 89 ? -14.616 5.019 -0.167 1.00 92.75 89 ASN A CA 1
ATOM 726 C C . ASN A 1 89 ? -14.608 4.266 -1.517 1.00 92.75 89 ASN A C 1
ATOM 728 O O . ASN A 1 89 ? -15.243 3.217 -1.645 1.00 92.75 89 ASN A O 1
ATOM 732 N N . VAL A 1 90 ? -13.848 4.740 -2.512 1.00 95.75 90 VAL A N 1
ATOM 733 C CA . VAL A 1 90 ? -13.693 4.041 -3.798 1.00 95.75 90 VAL A CA 1
ATOM 734 C C . VAL A 1 90 ? -13.030 2.673 -3.582 1.00 95.75 90 VAL A C 1
ATOM 736 O O . VAL A 1 90 ? -12.110 2.512 -2.769 1.00 95.75 90 VAL A O 1
ATOM 739 N N . HIS A 1 91 ? -13.515 1.657 -4.300 1.00 96.25 91 HIS A N 1
ATOM 740 C CA . HIS A 1 91 ? -13.005 0.295 -4.178 1.00 96.25 91 HIS A CA 1
ATOM 741 C C . HIS A 1 91 ? -11.556 0.192 -4.704 1.00 96.25 91 HIS A C 1
ATOM 743 O O . HIS A 1 91 ? -11.283 0.691 -5.795 1.00 96.25 91 HIS A O 1
ATOM 749 N N . PRO A 1 92 ? -10.628 -0.487 -3.992 1.00 95.81 92 PRO A N 1
ATOM 750 C CA . PRO A 1 92 ? -9.219 -0.589 -4.382 1.00 95.81 92 PRO A CA 1
ATOM 751 C C . PRO A 1 92 ? -8.928 -1.021 -5.822 1.00 95.81 92 PRO A C 1
ATOM 753 O O . PRO A 1 92 ? -7.921 -0.577 -6.358 1.00 95.81 92 PRO A O 1
ATOM 756 N N . SER A 1 93 ? -9.771 -1.857 -6.446 1.00 96.25 93 SER A N 1
ATOM 757 C CA . SER A 1 93 ? -9.588 -2.234 -7.857 1.00 96.25 93 SER A CA 1
ATOM 758 C C . SER A 1 93 ? -9.715 -1.027 -8.781 1.00 96.25 93 SER A C 1
ATOM 760 O O . SER A 1 93 ? -8.781 -0.754 -9.519 1.00 96.25 93 SER A O 1
ATOM 762 N N . HIS A 1 94 ? -10.785 -0.237 -8.644 1.00 97.44 94 HIS A N 1
ATOM 763 C CA . HIS A 1 94 ? -11.012 0.938 -9.489 1.00 97.44 94 HIS A CA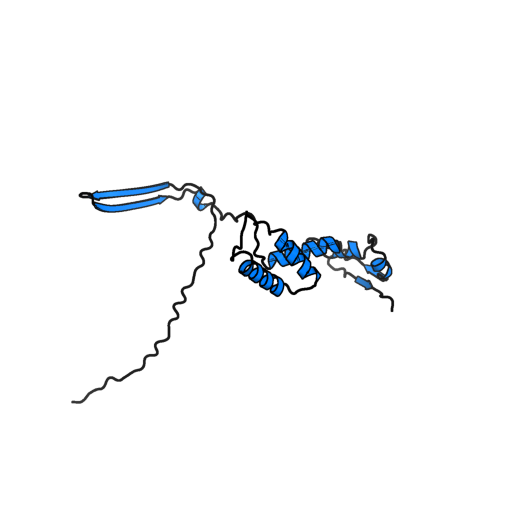 1
ATOM 764 C C . HIS A 1 94 ? -9.893 1.973 -9.321 1.00 97.44 94 HIS A C 1
ATOM 766 O O . HIS A 1 94 ? -9.458 2.553 -10.298 1.00 97.44 94 HIS A O 1
ATOM 772 N N . ILE A 1 95 ? -9.331 2.127 -8.113 1.00 97.62 95 ILE A N 1
ATOM 773 C CA . ILE A 1 95 ? -8.167 3.008 -7.884 1.00 97.62 95 ILE A CA 1
ATOM 774 C C . ILE A 1 95 ? -6.923 2.532 -8.662 1.00 97.62 95 ILE A C 1
ATOM 776 O O . ILE A 1 95 ? -6.095 3.349 -9.064 1.00 97.62 95 ILE A O 1
ATOM 780 N N . LEU A 1 96 ? -6.760 1.220 -8.859 1.00 97.44 96 LEU A N 1
ATOM 781 C CA . LEU A 1 96 ? -5.677 0.661 -9.674 1.00 97.44 96 LEU A CA 1
ATOM 782 C C . LEU A 1 96 ? -5.980 0.766 -11.173 1.00 97.44 96 LEU A C 1
ATOM 784 O O . LEU A 1 96 ? -5.064 1.065 -11.936 1.00 97.44 96 LEU A O 1
ATOM 788 N N . ASP A 1 97 ? -7.235 0.575 -11.576 1.00 97.56 97 ASP A N 1
ATOM 789 C CA . ASP A 1 97 ? -7.688 0.737 -12.960 1.00 97.56 97 ASP A CA 1
ATOM 790 C C . ASP A 1 97 ? -7.522 2.210 -13.406 1.00 97.56 97 ASP A C 1
ATOM 792 O O . ASP A 1 97 ? -6.788 2.484 -14.356 1.00 97.56 97 ASP A O 1
ATOM 796 N N . ASP A 1 98 ? -8.036 3.167 -12.622 1.00 97.31 98 ASP A N 1
ATOM 797 C CA . ASP A 1 98 ? -7.851 4.619 -12.797 1.00 97.31 98 ASP A CA 1
ATOM 798 C C . ASP A 1 98 ? -6.360 5.009 -12.857 1.00 97.31 98 ASP A C 1
ATOM 800 O O . ASP A 1 98 ? -5.958 5.906 -13.601 1.00 97.31 98 ASP A O 1
ATOM 804 N N . ASN A 1 99 ? -5.504 4.342 -12.071 1.00 97.81 99 ASN A N 1
ATOM 805 C CA . ASN A 1 99 ? -4.062 4.586 -12.080 1.00 97.81 99 ASN A CA 1
ATOM 806 C C . ASN A 1 99 ? -3.393 4.080 -13.366 1.00 97.81 99 ASN A C 1
ATOM 808 O O . ASN A 1 99 ? -2.506 4.758 -13.888 1.00 97.81 99 ASN A O 1
ATOM 812 N N . ILE A 1 100 ? -3.813 2.927 -13.893 1.00 97.00 100 ILE A N 1
ATOM 813 C CA . ILE A 1 100 ? -3.342 2.401 -15.181 1.00 97.00 100 ILE A CA 1
ATOM 814 C C . ILE A 1 100 ? -3.780 3.331 -16.319 1.00 97.00 100 ILE A C 1
ATOM 816 O O . ILE A 1 100 ? -2.944 3.703 -17.147 1.00 97.00 100 ILE A O 1
ATOM 820 N N . ASP A 1 101 ? -5.035 3.777 -16.315 1.00 97.00 101 ASP A N 1
ATOM 821 C CA . ASP A 1 101 ? -5.562 4.718 -17.307 1.00 97.00 101 ASP A CA 1
ATOM 822 C C . ASP A 1 101 ? -4.849 6.074 -17.235 1.00 97.00 101 ASP A C 1
ATOM 824 O O . ASP A 1 101 ? -4.463 6.628 -18.267 1.00 97.00 101 ASP A O 1
ATOM 828 N N . TYR A 1 102 ? -4.568 6.585 -16.032 1.00 96.44 102 TYR A N 1
ATOM 829 C CA . TYR A 1 102 ? -3.764 7.794 -15.850 1.00 96.44 102 TYR A CA 1
ATOM 830 C C . TYR A 1 102 ? -2.357 7.653 -16.462 1.00 96.44 102 TYR A C 1
ATOM 832 O O . TYR A 1 102 ? -1.894 8.541 -17.183 1.00 96.44 102 TYR A O 1
ATOM 840 N N . ILE A 1 103 ? -1.683 6.523 -16.228 1.00 96.56 103 ILE A N 1
ATOM 841 C CA . ILE A 1 103 ? -0.348 6.247 -16.784 1.00 96.56 103 ILE A CA 1
ATOM 842 C C . ILE A 1 103 ? -0.398 6.126 -18.314 1.00 96.56 103 ILE A C 1
ATOM 844 O O . ILE A 1 103 ? 0.482 6.652 -19.000 1.00 96.56 103 ILE A O 1
ATOM 848 N N . SER A 1 104 ? -1.420 5.460 -18.854 1.00 96.38 104 SER A N 1
ATOM 849 C CA . SER A 1 104 ? -1.623 5.309 -20.298 1.00 96.38 104 SER A CA 1
ATOM 850 C C . SER A 1 104 ? -1.852 6.662 -20.978 1.00 96.38 104 SER A C 1
ATOM 852 O O . SER A 1 104 ? -1.165 6.998 -21.942 1.00 96.38 104 SER A O 1
ATOM 854 N N . ASN A 1 105 ? -2.778 7.460 -20.442 1.00 96.69 105 ASN A N 1
ATOM 855 C CA . ASN A 1 105 ? -3.290 8.660 -21.101 1.00 96.69 105 ASN A CA 1
ATOM 856 C C . ASN A 1 105 ? -2.426 9.912 -20.874 1.00 96.69 105 ASN A C 1
ATOM 858 O O . ASN A 1 105 ? -2.399 10.784 -21.740 1.00 96.69 105 ASN A O 1
ATOM 862 N N . TYR A 1 106 ? -1.714 10.011 -19.743 1.00 96.00 106 TYR A N 1
ATOM 863 C CA . TYR A 1 106 ? -0.967 11.224 -19.368 1.00 96.00 106 TYR A CA 1
ATOM 864 C C . TYR A 1 106 ? 0.543 11.023 -19.194 1.00 96.00 106 TYR A C 1
ATOM 866 O O . TYR A 1 106 ? 1.274 12.011 -19.188 1.00 96.00 106 TYR A O 1
ATOM 874 N N . LEU A 1 107 ? 1.031 9.782 -19.067 1.00 94.50 107 LEU A N 1
ATOM 875 C CA . LEU A 1 107 ? 2.460 9.486 -18.866 1.00 94.50 107 LEU A CA 1
ATOM 876 C C . LEU A 1 107 ? 3.085 8.673 -20.012 1.00 94.50 107 LEU A C 1
ATOM 878 O O . LEU A 1 107 ? 4.187 8.152 -19.853 1.00 94.50 107 LEU A O 1
ATOM 882 N N . GLU A 1 108 ? 2.411 8.542 -21.160 1.00 94.25 108 GLU A N 1
ATOM 883 C CA . GLU A 1 108 ? 2.874 7.739 -22.310 1.00 94.25 108 GLU A CA 1
ATOM 884 C C . GLU A 1 108 ? 3.187 6.269 -21.934 1.00 94.25 108 GLU A C 1
ATOM 886 O O . GLU A 1 108 ? 4.103 5.649 -22.477 1.00 94.25 108 GLU A O 1
ATOM 891 N N . GLY A 1 109 ? 2.486 5.708 -20.941 1.00 91.88 109 GLY A N 1
ATOM 892 C CA . GLY A 1 109 ? 2.762 4.367 -20.414 1.00 91.88 109 GLY A CA 1
ATOM 893 C C . GLY A 1 109 ? 3.964 4.270 -19.456 1.00 91.88 109 GLY A C 1
ATOM 894 O O . GLY A 1 109 ? 4.317 3.168 -19.025 1.00 91.88 109 GLY A O 1
ATOM 895 N N . LYS A 1 110 ? 4.623 5.384 -19.101 1.00 92.31 110 LYS A N 1
ATOM 896 C CA . LYS A 1 110 ? 5.822 5.394 -18.241 1.00 92.31 110 LYS A CA 1
ATOM 897 C C . LYS A 1 110 ? 5.449 5.193 -16.770 1.00 92.31 110 LYS A C 1
ATOM 899 O O . LYS A 1 110 ? 4.974 6.094 -16.088 1.00 92.31 110 LYS A O 1
ATOM 904 N N . VAL A 1 111 ? 5.728 3.993 -16.262 1.00 92.75 111 VAL A N 1
ATOM 905 C CA . VAL A 1 111 ? 5.454 3.586 -14.868 1.00 92.75 111 VAL A CA 1
ATOM 906 C C . VAL A 1 111 ? 6.495 4.070 -13.843 1.00 92.75 111 VAL A C 1
ATOM 908 O O . VAL A 1 111 ? 6.222 4.031 -12.640 1.00 92.75 111 VAL A O 1
ATOM 911 N N . LEU A 1 112 ? 7.675 4.500 -14.306 1.00 92.62 112 LEU A N 1
ATOM 912 C CA . LEU A 1 112 ? 8.787 5.041 -13.514 1.00 92.62 112 LEU A CA 1
ATOM 913 C C . LEU A 1 112 ? 9.300 6.329 -14.173 1.00 92.62 112 LEU A C 1
ATOM 915 O O . LEU A 1 112 ? 9.589 6.317 -15.371 1.00 92.62 112 LEU A O 1
ATOM 919 N N . ILE A 1 113 ? 9.435 7.411 -13.404 1.00 90.81 113 ILE A N 1
ATOM 920 C CA . ILE A 1 113 ? 9.962 8.709 -13.860 1.00 90.81 113 ILE A CA 1
ATOM 921 C C . ILE A 1 113 ? 10.776 9.309 -12.706 1.00 90.81 113 ILE A C 1
ATOM 923 O O . ILE A 1 113 ? 10.276 9.374 -11.589 1.00 90.81 113 ILE A O 1
ATOM 927 N N . ASN A 1 114 ? 12.016 9.746 -12.961 1.00 89.88 114 ASN A N 1
ATOM 928 C CA . ASN A 1 114 ? 12.903 10.376 -11.965 1.00 89.88 114 ASN A CA 1
ATOM 929 C C . ASN A 1 114 ? 13.033 9.579 -10.646 1.00 89.88 114 ASN A C 1
ATOM 931 O O . ASN A 1 114 ? 12.908 10.139 -9.561 1.00 89.88 114 ASN A O 1
ATOM 935 N N . ASP A 1 115 ? 13.221 8.259 -10.753 1.00 87.25 115 ASP A N 1
ATOM 936 C CA . ASP A 1 115 ? 13.258 7.283 -9.645 1.00 87.25 115 ASP A CA 1
ATOM 937 C C . ASP A 1 115 ? 11.984 7.194 -8.770 1.00 87.25 115 ASP A C 1
ATOM 939 O O . ASP A 1 115 ? 11.919 6.383 -7.840 1.00 87.25 115 ASP A O 1
ATOM 943 N N . GLU A 1 116 ? 10.922 7.932 -9.112 1.00 91.75 116 GLU A N 1
ATOM 944 C CA . GLU A 1 116 ? 9.586 7.762 -8.546 1.00 91.75 116 GLU A CA 1
ATOM 945 C C . GLU A 1 116 ? 8.757 6.748 -9.343 1.00 91.75 116 GLU A C 1
ATOM 947 O O . GLU A 1 116 ? 8.791 6.672 -10.576 1.00 91.75 116 GLU A O 1
ATOM 952 N N . ARG A 1 117 ? 7.952 5.970 -8.617 1.00 94.69 117 ARG A N 1
ATOM 953 C CA . ARG A 1 117 ? 7.010 4.999 -9.166 1.00 94.69 117 ARG A CA 1
ATOM 954 C C . ARG A 1 117 ? 5.605 5.580 -9.239 1.00 94.69 117 ARG A C 1
ATOM 956 O O . ARG A 1 117 ? 5.035 5.976 -8.225 1.00 94.69 117 ARG A O 1
ATOM 963 N N . TYR A 1 118 ? 5.036 5.550 -10.439 1.00 95.88 118 TYR A N 1
ATOM 964 C CA . TYR A 1 118 ? 3.681 6.020 -10.725 1.00 95.88 118 TYR A CA 1
ATOM 965 C C . TYR A 1 118 ? 2.662 4.878 -10.765 1.00 95.88 118 TYR A C 1
ATOM 967 O O . TYR A 1 118 ? 1.487 5.114 -10.508 1.00 95.88 118 TYR A O 1
ATOM 975 N N . LEU A 1 119 ? 3.101 3.639 -11.024 1.00 96.19 119 LEU A N 1
ATOM 976 C CA . LEU A 1 119 ? 2.239 2.455 -10.963 1.00 96.19 119 LEU A CA 1
ATOM 977 C C . LEU A 1 119 ? 2.063 1.955 -9.524 1.00 96.19 119 LEU A C 1
ATOM 979 O O . LEU A 1 119 ? 3.020 1.486 -8.896 1.00 96.19 119 LEU A O 1
ATOM 983 N N . LEU A 1 120 ? 0.831 2.012 -9.030 1.00 96.12 120 LEU A N 1
ATOM 984 C CA . LEU A 1 120 ? 0.413 1.466 -7.744 1.00 96.12 120 LEU A CA 1
ATOM 985 C C . LEU A 1 120 ? 0.279 -0.061 -7.791 1.00 96.12 120 LEU A C 1
ATOM 987 O O . LEU A 1 120 ? 0.033 -0.677 -8.824 1.00 96.12 120 LEU A O 1
ATOM 991 N N . SER A 1 121 ? 0.421 -0.679 -6.624 1.00 94.00 121 SER A N 1
ATOM 992 C CA . SER A 1 121 ? 0.105 -2.083 -6.371 1.00 94.00 121 SER A CA 1
ATOM 993 C C . SER A 1 121 ? -0.920 -2.203 -5.244 1.00 94.00 121 SER A C 1
ATOM 995 O O . SER A 1 121 ? -1.073 -1.291 -4.429 1.00 94.00 121 SER A O 1
ATOM 997 N N . ASN A 1 122 ? -1.561 -3.369 -5.122 1.00 93.75 122 ASN A N 1
ATOM 998 C CA . ASN A 1 122 ? -2.449 -3.681 -3.994 1.00 93.75 122 ASN A CA 1
ATOM 999 C C . ASN A 1 122 ? -1.803 -3.393 -2.624 1.00 93.75 122 ASN A C 1
ATOM 1001 O O . ASN A 1 122 ? -2.458 -2.868 -1.723 1.00 93.75 122 ASN A O 1
ATOM 1005 N N . GLN A 1 123 ? -0.506 -3.685 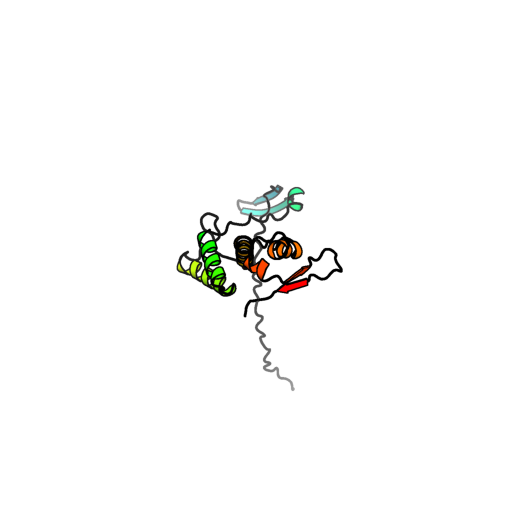-2.469 1.00 91.25 123 GLN A N 1
ATOM 1006 C CA . GLN A 1 123 ? 0.209 -3.438 -1.217 1.00 91.25 123 GLN A CA 1
ATOM 1007 C C . GLN A 1 123 ? 0.352 -1.941 -0.918 1.00 91.25 123 GLN A C 1
ATOM 1009 O O . GLN A 1 123 ? 0.307 -1.541 0.244 1.00 91.25 123 GLN A O 1
ATOM 1014 N N . ASP A 1 124 ? 0.475 -1.103 -1.948 1.00 94.25 124 ASP A N 1
ATOM 1015 C CA . ASP A 1 124 ? 0.535 0.347 -1.782 1.00 94.25 124 ASP A CA 1
ATOM 1016 C C . ASP A 1 124 ? -0.810 0.900 -1.315 1.00 94.25 124 ASP A C 1
ATOM 1018 O O . ASP A 1 124 ? -0.837 1.678 -0.367 1.00 94.25 124 ASP A O 1
ATOM 1022 N N . ILE A 1 125 ? -1.925 0.435 -1.890 1.00 95.69 125 ILE A N 1
ATOM 1023 C CA . ILE A 1 125 ? -3.273 0.817 -1.442 1.00 95.69 125 ILE A CA 1
ATOM 1024 C C . ILE A 1 125 ? -3.492 0.422 0.028 1.00 95.69 125 ILE A C 1
ATOM 1026 O O . ILE A 1 125 ? -3.980 1.232 0.817 1.00 95.69 125 ILE A O 1
ATOM 1030 N N . ILE A 1 126 ? -3.067 -0.783 0.431 1.00 92.12 126 ILE A N 1
ATOM 1031 C CA . ILE A 1 126 ? -3.110 -1.236 1.833 1.00 92.12 126 ILE A CA 1
ATOM 1032 C C . ILE A 1 126 ? -2.251 -0.328 2.728 1.00 92.12 126 ILE A C 1
ATOM 1034 O O . ILE A 1 126 ? -2.712 0.116 3.780 1.00 92.12 126 ILE A O 1
ATOM 1038 N N . ASN A 1 127 ? -1.021 -0.012 2.314 1.00 91.94 127 ASN A N 1
ATOM 1039 C CA . ASN A 1 127 ? -0.104 0.838 3.075 1.00 91.94 127 ASN A CA 1
ATOM 1040 C C . ASN A 1 127 ? -0.632 2.277 3.220 1.00 91.94 127 ASN A C 1
ATOM 1042 O O . ASN A 1 127 ? -0.579 2.840 4.315 1.00 91.94 127 ASN A O 1
ATOM 1046 N N . ILE A 1 128 ? -1.177 2.855 2.145 1.00 93.50 128 ILE A N 1
ATOM 1047 C CA . ILE A 1 128 ? -1.787 4.189 2.127 1.00 93.50 128 ILE A CA 1
ATOM 1048 C C . ILE A 1 128 ? -3.019 4.208 3.037 1.00 93.50 128 ILE A C 1
ATOM 1050 O O . ILE A 1 128 ? -3.082 5.042 3.940 1.00 93.50 128 ILE A O 1
ATOM 1054 N N . ARG A 1 129 ? 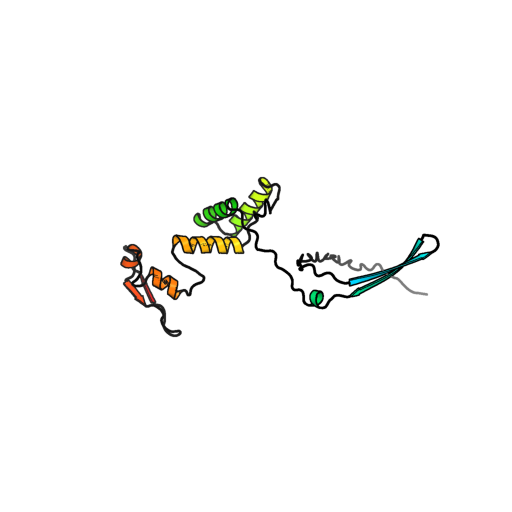-3.943 3.248 2.884 1.00 92.19 129 ARG A N 1
ATOM 1055 C CA . ARG A 1 129 ? -5.132 3.115 3.743 1.00 92.19 129 ARG A CA 1
ATOM 1056 C C . ARG A 1 129 ? -4.747 2.989 5.216 1.00 92.19 129 ARG A C 1
ATOM 1058 O O . ARG A 1 129 ? -5.322 3.681 6.045 1.00 92.19 129 ARG A O 1
AT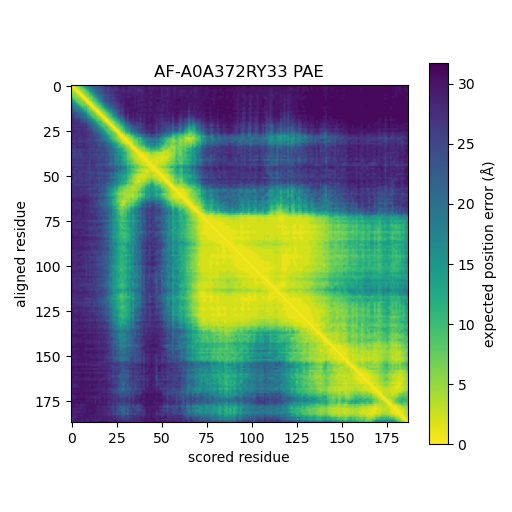OM 1065 N N . ASN A 1 130 ? -3.757 2.161 5.550 1.00 90.12 130 ASN A N 1
ATOM 1066 C CA . ASN A 1 130 ? -3.297 1.985 6.932 1.00 90.12 130 ASN A CA 1
ATOM 1067 C C . ASN A 1 130 ? -2.648 3.259 7.502 1.00 90.12 130 ASN A C 1
ATOM 1069 O O . ASN A 1 130 ? -2.855 3.571 8.673 1.00 90.12 130 ASN A O 1
ATOM 1073 N N . SER A 1 131 ? -1.913 4.015 6.680 1.00 89.81 131 SER A N 1
ATOM 1074 C CA . SER A 1 131 ? -1.379 5.334 7.049 1.00 89.81 131 SER A CA 1
ATOM 1075 C C . SER A 1 131 ? -2.505 6.337 7.328 1.00 89.81 131 SER A C 1
ATOM 1077 O O . SER A 1 131 ? -2.499 7.004 8.360 1.00 89.81 131 SER A O 1
ATOM 1079 N N . MET A 1 132 ? -3.538 6.374 6.475 1.00 90.12 132 MET A N 1
ATOM 1080 C CA . MET A 1 132 ? -4.737 7.190 6.702 1.00 90.12 132 MET A CA 1
ATOM 1081 C C . MET A 1 132 ? -5.469 6.782 7.985 1.00 90.12 132 MET A C 1
ATOM 1083 O O . MET A 1 132 ? -5.810 7.656 8.773 1.00 90.12 132 MET A O 1
ATOM 1087 N N . THR A 1 133 ? -5.668 5.481 8.248 1.00 85.69 133 THR A N 1
ATOM 1088 C CA . THR A 1 133 ? -6.313 5.018 9.492 1.00 85.69 133 THR A CA 1
ATOM 1089 C C . THR A 1 133 ? -5.532 5.477 10.726 1.00 85.69 133 THR A C 1
ATOM 1091 O O . THR A 1 133 ? -6.133 5.977 11.673 1.00 85.69 133 THR A O 1
ATOM 1094 N N . LYS A 1 134 ? -4.197 5.380 10.697 1.00 86.31 134 LYS A N 1
ATOM 1095 C CA . LYS A 1 134 ? -3.339 5.830 11.798 1.00 86.31 134 LYS A CA 1
ATOM 1096 C C . LYS A 1 134 ? -3.388 7.343 12.012 1.00 86.31 134 LYS A C 1
ATOM 1098 O O . LYS A 1 134 ? -3.405 7.781 13.156 1.00 86.31 134 LYS A O 1
ATOM 1103 N N . ASN A 1 135 ? -3.425 8.129 10.939 1.00 85.56 135 ASN A N 1
ATOM 1104 C CA . ASN A 1 135 ? -3.441 9.590 11.030 1.00 85.56 135 ASN A CA 1
ATOM 1105 C C . ASN A 1 135 ? -4.817 10.148 11.428 1.00 85.56 135 ASN A C 1
ATOM 1107 O O . ASN A 1 135 ? -4.870 11.137 12.149 1.00 85.56 135 ASN A O 1
ATOM 1111 N N . LEU A 1 136 ? -5.910 9.527 10.968 1.00 80.88 136 LEU A N 1
ATOM 1112 C CA . LEU A 1 136 ? -7.284 9.963 11.247 1.00 80.88 136 LEU A CA 1
ATOM 1113 C C . LEU A 1 136 ? -7.798 9.468 12.606 1.00 80.88 136 LEU A C 1
ATOM 1115 O O . LEU A 1 136 ? -8.398 10.236 13.344 1.00 80.88 136 LEU A O 1
ATOM 1119 N N . TRP A 1 137 ? -7.554 8.197 12.941 1.00 72.69 137 TRP A N 1
ATOM 1120 C CA . TRP A 1 137 ? -8.147 7.527 14.111 1.00 72.69 137 TRP A CA 1
ATOM 1121 C C . TRP A 1 137 ? -7.129 7.182 15.207 1.00 72.69 137 TRP A C 1
ATOM 1123 O O . TRP A 1 137 ? -7.481 6.570 16.211 1.00 72.69 137 TRP A O 1
ATOM 1133 N N . GLY A 1 138 ? -5.838 7.460 15.002 1.00 78.50 138 GLY A N 1
ATOM 1134 C CA . GLY A 1 138 ? -4.765 7.020 15.905 1.00 78.50 138 GLY A CA 1
ATOM 1135 C C . GLY A 1 138 ? -4.474 5.508 15.882 1.00 78.50 138 GLY A C 1
ATOM 1136 O O . GLY A 1 138 ? -3.520 5.070 16.526 1.00 78.50 138 GLY A O 1
ATOM 1137 N N . ILE A 1 139 ? -5.252 4.712 15.134 1.00 80.44 139 ILE A N 1
ATOM 1138 C CA . ILE A 1 139 ? -5.174 3.243 15.104 1.00 80.44 139 ILE A CA 1
ATOM 1139 C C . ILE A 1 139 ? -3.933 2.789 14.333 1.00 80.44 139 ILE A C 1
ATOM 1141 O O . ILE A 1 139 ? -3.851 2.917 13.109 1.00 80.44 139 ILE A O 1
ATOM 1145 N N . ASP A 1 140 ? -2.986 2.175 15.036 1.00 81.88 140 ASP A N 1
ATOM 1146 C CA . ASP A 1 140 ? -1.813 1.560 14.429 1.00 81.88 140 ASP A CA 1
ATOM 1147 C C . ASP A 1 140 ? -2.021 0.048 14.293 1.00 81.88 140 ASP A C 1
ATOM 1149 O O . ASP A 1 140 ? -1.857 -0.704 15.253 1.00 81.88 140 ASP A O 1
ATOM 1153 N N . LYS A 1 141 ? -2.337 -0.418 13.079 1.00 77.88 141 LYS A N 1
ATOM 1154 C CA . LYS A 1 141 ? -2.540 -1.851 12.778 1.00 77.88 141 LYS A CA 1
ATOM 1155 C C . LYS A 1 141 ? -1.285 -2.726 12.941 1.00 77.88 141 LYS A C 1
ATOM 1157 O O . LYS A 1 141 ? -1.349 -3.922 12.686 1.00 77.88 141 LYS A O 1
ATOM 1162 N N . ARG A 1 142 ? -0.133 -2.151 13.311 1.00 78.12 142 ARG A N 1
ATOM 1163 C CA . ARG A 1 142 ? 1.071 -2.901 13.720 1.00 78.12 142 ARG A CA 1
ATOM 1164 C C . ARG A 1 142 ? 1.107 -3.192 15.222 1.00 78.12 142 ARG A C 1
ATOM 1166 O O . ARG A 1 142 ? 1.955 -3.960 15.662 1.00 78.12 142 ARG A O 1
ATOM 1173 N N . LYS A 1 143 ? 0.239 -2.550 16.007 1.00 81.75 143 LYS A N 1
ATOM 1174 C CA . LYS A 1 143 ? 0.042 -2.825 17.432 1.00 81.75 143 LYS A CA 1
ATOM 1175 C C . LYS A 1 143 ? -1.086 -3.837 17.614 1.00 81.75 143 LYS A C 1
ATOM 1177 O O . LYS A 1 143 ? -1.975 -3.930 16.772 1.00 81.75 143 LYS A O 1
ATOM 1182 N N . ALA A 1 144 ? -1.052 -4.536 18.745 1.00 80.56 144 ALA A N 1
ATOM 1183 C CA . ALA A 1 144 ? -2.135 -5.406 19.180 1.00 80.56 144 ALA A CA 1
ATOM 1184 C C . ALA A 1 144 ? -3.460 -4.622 19.288 1.00 80.56 144 ALA A C 1
ATOM 1186 O O . ALA A 1 144 ? -3.462 -3.424 19.606 1.00 80.56 144 ALA A O 1
ATOM 1187 N N . GLU A 1 145 ? -4.575 -5.281 18.980 1.00 80.00 145 GLU A N 1
ATOM 1188 C CA . GLU A 1 145 ? -5.897 -4.654 18.870 1.00 80.00 145 GLU A CA 1
ATOM 1189 C C . GLU A 1 145 ? -6.314 -4.010 20.196 1.00 80.00 145 GLU A C 1
ATOM 1191 O O . GLU A 1 145 ? -6.788 -2.876 20.215 1.00 80.00 145 GLU A O 1
ATOM 1196 N N . GLU A 1 146 ? -6.002 -4.669 21.311 1.00 80.06 146 GLU A N 1
ATOM 1197 C CA . GLU A 1 146 ? -6.237 -4.212 22.677 1.00 80.06 146 GLU A CA 1
ATOM 1198 C C . GLU A 1 146 ? -5.590 -2.851 22.949 1.00 80.06 146 GLU A C 1
ATOM 1200 O O . GLU A 1 146 ? -6.183 -2.023 23.635 1.00 80.06 146 GLU A O 1
ATOM 1205 N N . ILE A 1 147 ? -4.405 -2.578 22.388 1.00 80.81 147 ILE A N 1
ATOM 1206 C CA . ILE A 1 147 ? -3.707 -1.297 22.576 1.00 80.81 147 ILE A CA 1
ATOM 1207 C C . ILE A 1 147 ? -4.453 -0.176 21.845 1.00 80.81 147 ILE A C 1
ATOM 1209 O O . ILE A 1 147 ? -4.630 0.907 22.401 1.00 80.81 147 ILE A O 1
ATOM 1213 N N . ASN A 1 148 ? -4.908 -0.437 20.616 1.00 82.62 148 ASN A N 1
ATOM 1214 C CA . ASN A 1 148 ? -5.663 0.537 19.826 1.00 82.62 148 ASN A CA 1
ATOM 1215 C C . ASN A 1 148 ? -7.045 0.798 20.448 1.00 82.62 148 ASN A C 1
ATOM 1217 O O . ASN A 1 148 ? -7.425 1.949 20.642 1.00 82.62 148 ASN A O 1
ATOM 1221 N N . ILE A 1 149 ? -7.766 -0.259 20.834 1.00 84.00 149 ILE A N 1
ATOM 1222 C CA . ILE A 1 149 ? -9.084 -0.157 21.471 1.00 84.00 149 ILE A CA 1
ATOM 1223 C C . ILE A 1 149 ? -8.965 0.550 22.832 1.00 84.00 149 ILE A C 1
ATOM 1225 O O . ILE A 1 149 ? -9.751 1.449 23.113 1.00 84.00 149 ILE A O 1
ATOM 1229 N N . ASN A 1 150 ? -7.966 0.228 23.663 1.00 83.25 150 ASN A N 1
ATOM 1230 C CA . ASN A 1 150 ? -7.767 0.889 24.962 1.00 83.25 150 ASN A CA 1
ATOM 1231 C C . ASN A 1 150 ? -7.377 2.371 24.835 1.00 83.25 150 ASN A C 1
ATOM 1233 O O . ASN A 1 150 ? -7.633 3.151 25.749 1.00 83.25 150 ASN A O 1
ATOM 1237 N N . GLN A 1 151 ? -6.778 2.779 23.713 1.00 83.25 151 GLN A N 1
ATOM 1238 C CA . GLN A 1 151 ? -6.497 4.188 23.430 1.00 83.25 151 GLN A CA 1
ATOM 1239 C C . GLN A 1 151 ? -7.763 4.975 23.029 1.00 83.25 151 GLN A C 1
ATOM 1241 O O . GLN A 1 151 ? -7.801 6.184 23.239 1.00 83.25 151 GLN A O 1
ATOM 1246 N N . ILE A 1 152 ? -8.786 4.303 22.487 1.00 84.56 152 ILE A N 1
ATOM 1247 C CA . ILE A 1 152 ? -10.030 4.918 21.985 1.00 84.56 152 ILE A CA 1
ATOM 1248 C C . ILE A 1 152 ? -11.170 4.854 23.016 1.00 84.56 152 ILE A C 1
ATOM 1250 O O . ILE A 1 152 ? -11.862 5.846 23.218 1.00 84.56 152 ILE A O 1
ATOM 1254 N N . PHE A 1 153 ? -11.347 3.713 23.687 1.00 85.50 153 PHE A N 1
ATOM 1255 C CA . PHE A 1 153 ? -12.465 3.435 24.605 1.00 85.50 153 PHE A CA 1
ATOM 1256 C C . PHE A 1 153 ? -12.041 3.290 26.077 1.00 85.50 153 PHE A C 1
ATOM 1258 O O . PHE A 1 153 ? -12.884 3.136 26.958 1.00 85.50 153 PHE A O 1
ATOM 1265 N N . GLY A 1 154 ? -10.735 3.296 26.363 1.00 80.00 154 GLY A N 1
ATOM 1266 C CA . GLY A 1 154 ? -10.222 3.239 27.732 1.00 80.00 154 GLY A CA 1
ATOM 1267 C C . GLY A 1 154 ? -10.276 4.591 28.449 1.00 80.00 154 GLY A C 1
ATOM 1268 O O . GLY A 1 154 ? -10.541 5.631 27.851 1.00 80.00 154 GLY A O 1
ATOM 1269 N N . SER A 1 155 ? -9.911 4.593 29.735 1.00 76.75 155 SER A N 1
ATOM 1270 C CA . SER A 1 155 ? -9.866 5.788 30.604 1.00 76.75 155 SER A CA 1
ATOM 1271 C C . SER A 1 155 ? -8.969 6.930 30.108 1.00 76.75 155 SER A C 1
ATOM 1273 O O . SER A 1 155 ? -9.000 8.020 30.667 1.00 76.75 155 SER A O 1
ATOM 1275 N N . ASN A 1 156 ? -8.132 6.663 29.103 1.00 77.56 156 ASN A N 1
ATOM 1276 C CA . ASN A 1 156 ? -7.187 7.612 28.523 1.00 77.56 156 ASN A CA 1
ATOM 1277 C C . ASN A 1 156 ? -7.690 8.200 27.191 1.00 77.56 156 ASN A C 1
ATOM 1279 O O . ASN A 1 156 ? -6.926 8.898 26.518 1.00 77.56 156 ASN A O 1
ATOM 1283 N N . SER A 1 157 ? -8.930 7.889 26.793 1.00 80.38 157 SER A N 1
ATOM 1284 C CA . SER A 1 157 ? -9.569 8.522 25.643 1.00 80.38 157 SER A CA 1
ATOM 1285 C C . SER A 1 157 ? -9.657 10.036 25.837 1.00 80.38 157 SER A C 1
ATOM 1287 O O . SER A 1 157 ? -9.710 10.544 26.958 1.00 80.38 157 SER A O 1
ATOM 1289 N N . LYS A 1 158 ? -9.628 10.760 24.721 1.00 80.31 158 LYS A N 1
ATOM 1290 C CA . LYS A 1 158 ? -9.777 12.223 24.666 1.00 80.31 158 LYS A CA 1
ATOM 1291 C C . LYS A 1 158 ? -11.000 12.654 23.862 1.00 80.31 158 LYS A C 1
ATOM 1293 O O . LYS A 1 158 ? -11.219 13.849 23.693 1.00 80.31 158 LYS A O 1
ATOM 1298 N N . ASP A 1 159 ? -11.738 11.688 23.331 1.00 82.94 159 ASP A N 1
ATOM 1299 C CA . ASP A 1 159 ? -12.902 11.918 22.494 1.00 82.94 159 ASP A CA 1
ATOM 1300 C C . ASP A 1 159 ? -14.149 11.897 23.381 1.00 82.94 159 ASP A C 1
ATOM 1302 O O . ASP A 1 159 ? -14.522 10.859 23.929 1.00 82.94 159 ASP A O 1
ATOM 1306 N N . SER A 1 160 ? -14.758 13.067 23.576 1.00 84.12 160 SER A N 1
ATOM 1307 C CA . SER A 1 160 ? -15.915 13.228 24.458 1.00 84.12 160 SER A CA 1
ATOM 1308 C C . SER A 1 160 ? -17.155 12.493 23.954 1.00 84.12 160 SER A C 1
ATOM 1310 O O . SER A 1 160 ? -17.946 12.039 24.772 1.00 84.12 160 SER A O 1
ATOM 1312 N N . GLU A 1 161 ? -17.323 12.344 22.637 1.00 85.62 161 GLU A N 1
ATOM 1313 C CA . GLU A 1 161 ? -18.470 11.642 22.057 1.00 85.62 161 GLU A CA 1
ATOM 1314 C C . GLU A 1 161 ? -18.340 10.134 22.291 1.00 85.62 161 GLU A C 1
ATOM 1316 O O . GLU A 1 161 ? -19.272 9.495 22.782 1.00 85.62 161 GLU A O 1
ATOM 1321 N N . ILE A 1 162 ? -17.149 9.573 22.056 1.00 85.44 162 ILE A N 1
ATOM 1322 C CA . ILE A 1 162 ? -16.863 8.165 22.363 1.00 85.44 162 ILE A CA 1
ATOM 1323 C C . ILE A 1 162 ? -16.944 7.903 23.873 1.00 85.44 162 ILE A C 1
ATOM 1325 O O . ILE A 1 162 ? -17.453 6.857 24.282 1.00 85.44 162 ILE A O 1
ATOM 1329 N N . MET A 1 163 ? -16.482 8.834 24.715 1.00 82.81 163 MET A N 1
ATOM 1330 C CA . MET A 1 163 ? -16.607 8.714 26.171 1.00 82.81 163 MET A CA 1
ATOM 1331 C C . MET A 1 163 ? -18.067 8.743 26.641 1.00 82.81 163 MET A C 1
ATOM 1333 O O . MET A 1 163 ? -18.431 7.906 27.461 1.00 82.81 163 MET A O 1
ATOM 1337 N N . GLU A 1 164 ? -18.910 9.642 26.116 1.00 85.69 164 GLU A N 1
ATOM 1338 C CA . GLU A 1 164 ? -20.351 9.656 26.418 1.00 85.69 164 GLU A CA 1
ATOM 1339 C C . GLU A 1 164 ? -21.059 8.385 25.928 1.00 85.69 164 GLU A C 1
ATOM 1341 O O . GLU A 1 164 ? -21.923 7.854 26.625 1.00 85.69 164 GLU A O 1
ATOM 1346 N N . ALA A 1 165 ? -20.679 7.870 24.756 1.00 86.50 165 ALA A N 1
ATOM 1347 C CA . ALA A 1 165 ? -21.251 6.649 24.202 1.00 86.50 165 ALA A CA 1
ATOM 1348 C C . ALA A 1 165 ? -20.815 5.377 24.953 1.00 86.50 165 ALA A C 1
ATOM 1350 O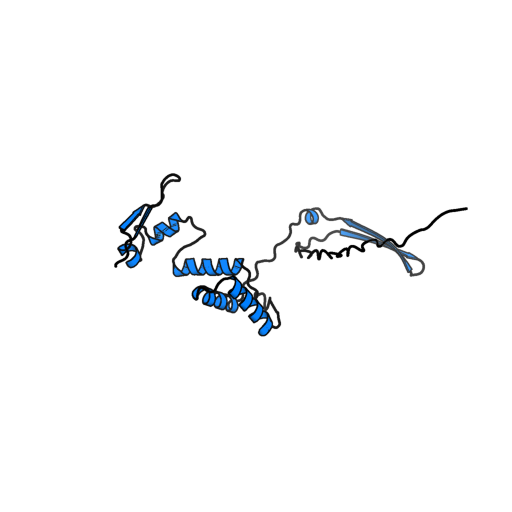 O . ALA A 1 165 ? -21.508 4.363 24.893 1.00 86.50 165 ALA A O 1
ATOM 1351 N N . THR A 1 166 ? -19.678 5.380 25.657 1.00 87.69 166 THR A N 1
ATOM 1352 C CA . THR A 1 166 ? -19.117 4.172 26.288 1.00 87.69 166 THR A CA 1
ATOM 1353 C C . THR A 1 166 ? -19.736 3.902 27.662 1.00 87.69 166 THR A C 1
ATOM 1355 O O . THR A 1 166 ? -19.244 4.366 28.687 1.00 87.69 166 THR A O 1
ATOM 1358 N N . ILE A 1 167 ? -20.781 3.065 27.700 1.00 87.88 167 ILE A N 1
ATOM 1359 C CA . ILE A 1 167 ? -21.428 2.623 28.952 1.00 87.88 167 ILE A CA 1
ATOM 1360 C C . ILE A 1 167 ? -20.483 1.741 29.778 1.00 87.88 167 ILE A C 1
ATOM 1362 O O . ILE A 1 167 ? -20.419 1.840 31.003 1.00 87.88 167 ILE A O 1
ATOM 1366 N N . TYR A 1 168 ? -19.780 0.822 29.112 1.00 87.38 168 TYR A N 1
ATOM 1367 C CA . TYR A 1 168 ? -18.896 -0.133 29.771 1.00 87.38 168 TYR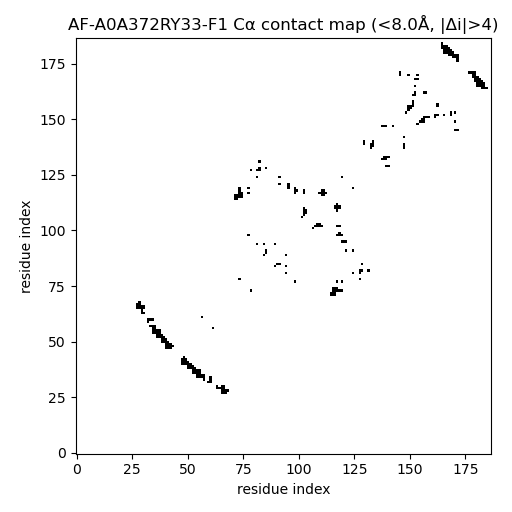 A CA 1
ATOM 1368 C C . TYR A 1 168 ? -17.755 -0.556 28.853 1.00 87.38 168 TYR A C 1
ATOM 1370 O O . TYR A 1 168 ? -17.975 -0.972 27.716 1.00 87.38 168 TYR A O 1
ATOM 1378 N N . TYR A 1 169 ? -16.536 -0.524 29.385 1.00 86.81 169 TYR A N 1
ATOM 1379 C CA . TYR A 1 169 ? -15.336 -0.986 28.704 1.00 86.81 169 TYR A CA 1
ATOM 1380 C C . TYR A 1 169 ? -14.496 -1.864 29.637 1.00 86.81 169 TYR A C 1
ATOM 1382 O O . TYR A 1 169 ? -14.111 -1.450 30.732 1.00 86.81 169 TYR A O 1
ATOM 1390 N N . LYS A 1 170 ? -14.180 -3.082 29.185 1.00 86.81 170 LYS A N 1
ATOM 1391 C CA . LYS A 1 170 ? -13.280 -4.017 29.864 1.00 86.81 170 LYS A CA 1
ATOM 1392 C C . LYS A 1 170 ? -12.146 -4.421 28.914 1.00 86.81 170 LYS A C 1
ATOM 1394 O O . LYS A 1 170 ? -12.395 -5.203 27.991 1.00 86.81 170 LYS A O 1
ATOM 1399 N N . PRO A 1 171 ? -10.902 -3.960 29.140 1.00 82.94 171 PRO A N 1
ATOM 1400 C CA . PRO A 1 171 ? -9.759 -4.385 28.342 1.00 82.94 171 PRO A CA 1
ATOM 1401 C C . PRO A 1 171 ? -9.456 -5.870 28.572 1.00 82.94 171 PRO A C 1
ATOM 1403 O O . PRO A 1 171 ? -9.537 -6.372 29.699 1.00 82.94 171 PRO A O 1
ATOM 1406 N N . GLN A 1 172 ? -9.034 -6.560 27.514 1.00 80.12 172 GLN A N 1
ATOM 1407 C CA . GLN A 1 172 ? -8.441 -7.887 27.626 1.00 80.12 172 GLN A CA 1
ATOM 1408 C C . GLN A 1 172 ? -7.038 -7.760 28.240 1.00 80.12 172 GLN A C 1
ATOM 1410 O O . GLN A 1 172 ? -6.157 -7.115 27.679 1.00 80.12 172 GLN A O 1
ATOM 1415 N N . LYS A 1 173 ? -6.851 -8.335 29.435 1.00 77.50 173 LYS A N 1
ATOM 1416 C CA . LYS A 1 173 ? -5.576 -8.316 30.185 1.00 77.50 173 LYS A CA 1
ATOM 1417 C C . LYS A 1 173 ? -4.831 -9.654 30.175 1.00 77.50 173 LYS A C 1
ATOM 1419 O O . LYS A 1 173 ? -3.655 -9.698 30.511 1.00 77.50 173 LYS A O 1
ATOM 1424 N N . GLU A 1 174 ? -5.520 -10.734 29.825 1.00 79.94 174 GLU A N 1
ATOM 1425 C CA . GLU A 1 174 ? -5.019 -12.110 29.857 1.00 79.94 174 GLU A CA 1
ATOM 1426 C C . GLU A 1 174 ? -5.577 -12.879 28.656 1.00 79.94 174 GLU A C 1
ATOM 1428 O O . GLU A 1 174 ? -6.664 -12.562 28.167 1.00 79.94 174 GLU A O 1
ATOM 1433 N N . LEU A 1 175 ? -4.872 -13.925 28.217 1.00 72.19 175 LEU A N 1
ATOM 1434 C CA . LEU A 1 175 ? -5.212 -14.694 27.012 1.00 72.19 175 LEU A CA 1
ATOM 1435 C C . LEU A 1 175 ? -6.641 -15.274 27.033 1.00 72.19 175 LEU A C 1
ATOM 1437 O O . LEU A 1 175 ? -7.294 -15.349 25.999 1.00 72.19 175 LEU A O 1
ATOM 1441 N N . ASN A 1 176 ? -7.134 -15.642 28.220 1.00 79.62 176 ASN A N 1
ATOM 1442 C CA . ASN A 1 176 ? -8.444 -16.275 28.420 1.00 79.62 176 ASN A CA 1
ATOM 1443 C C . ASN A 1 176 ? -9.576 -15.276 28.729 1.00 79.62 176 ASN A C 1
ATOM 1445 O O . ASN A 1 176 ? -10.729 -15.674 28.902 1.00 79.62 176 ASN A O 1
ATOM 1449 N N . ASN A 1 177 ? -9.268 -13.984 28.858 1.00 78.44 177 ASN A N 1
ATOM 1450 C CA . ASN A 1 177 ? -10.215 -12.977 29.324 1.00 78.44 177 ASN A CA 1
ATOM 1451 C C . ASN A 1 177 ? -10.858 -12.278 28.121 1.00 78.44 177 ASN A C 1
ATOM 1453 O O . ASN A 1 177 ? -10.159 -11.678 27.312 1.00 78.44 177 ASN A O 1
ATOM 1457 N N . ARG A 1 178 ? -12.189 -12.327 27.992 1.00 78.56 178 ARG A N 1
ATOM 1458 C CA . ARG A 1 178 ? -12.879 -11.667 26.872 1.00 78.56 178 ARG A CA 1
ATOM 1459 C C . ARG A 1 178 ? -12.794 -10.144 26.998 1.00 78.56 178 ARG A C 1
ATOM 1461 O O . ARG A 1 178 ? -13.113 -9.597 28.058 1.00 78.56 178 ARG A O 1
ATOM 1468 N N . PHE A 1 179 ? -12.440 -9.486 25.897 1.00 83.94 179 PHE A N 1
ATOM 1469 C CA . PHE A 1 179 ? -12.744 -8.077 25.662 1.00 83.94 179 PHE A CA 1
ATOM 1470 C C . PHE A 1 179 ? -14.268 -7.854 25.703 1.00 83.94 179 PHE A C 1
ATOM 1472 O O . PHE A 1 179 ? -15.031 -8.676 25.193 1.00 83.94 179 PHE A O 1
ATOM 1479 N N . ILE A 1 180 ? -14.709 -6.762 26.336 1.00 86.62 180 ILE A N 1
ATOM 1480 C CA . ILE A 1 180 ? -16.116 -6.340 26.368 1.00 86.62 180 ILE A CA 1
ATOM 1481 C C . ILE A 1 180 ? -16.176 -4.824 26.159 1.00 86.62 180 ILE A C 1
ATOM 1483 O O . ILE A 1 180 ? -15.493 -4.074 26.858 1.00 86.62 180 ILE A O 1
ATOM 1487 N N . LEU A 1 181 ? -17.028 -4.387 25.235 1.00 88.25 181 LEU A N 1
ATOM 1488 C CA . LEU A 1 181 ? -17.391 -2.991 25.009 1.00 88.25 181 LEU A CA 1
ATOM 1489 C C . LEU A 1 181 ? -18.910 -2.907 24.853 1.00 88.25 181 LEU A C 1
ATOM 1491 O O . LEU A 1 181 ? -19.497 -3.691 24.109 1.00 88.25 181 LEU A O 1
ATOM 1495 N N . VAL A 1 182 ? -19.530 -1.966 25.558 1.00 87.62 182 VAL A N 1
ATOM 1496 C CA . VAL A 1 182 ? -20.956 -1.646 25.460 1.00 87.62 182 VAL A CA 1
ATOM 1497 C C . VAL A 1 182 ? -21.073 -0.165 25.136 1.00 87.62 182 VAL A C 1
ATOM 1499 O O . VAL A 1 182 ? -20.595 0.674 25.903 1.00 87.62 182 VAL A O 1
ATOM 1502 N N . LEU A 1 183 ? -21.704 0.133 24.001 1.00 89.81 183 LEU A N 1
ATOM 1503 C CA . LEU A 1 183 ? -21.960 1.487 23.527 1.00 89.81 183 LEU A CA 1
ATOM 1504 C C . LEU A 1 183 ? -23.460 1.797 23.601 1.00 89.81 183 LEU A C 1
ATOM 1506 O O . LEU A 1 183 ? -24.276 0.932 23.282 1.00 89.81 183 LEU A O 1
ATOM 1510 N N . ALA A 1 184 ? -23.807 3.026 23.973 1.00 87.44 184 ALA A N 1
ATOM 1511 C CA . ALA A 1 184 ? -25.119 3.624 23.758 1.00 87.44 184 ALA A CA 1
ATOM 1512 C C . ALA A 1 184 ? -24.993 4.756 22.738 1.00 87.44 184 ALA A C 1
ATOM 1514 O O . ALA A 1 184 ? -24.137 5.628 22.861 1.00 87.44 184 ALA A O 1
ATOM 1515 N N . THR A 1 185 ? -25.888 4.766 21.760 1.00 79.69 185 THR A N 1
ATOM 1516 C CA . THR A 1 185 ? -26.173 5.944 20.939 1.00 79.69 185 THR A CA 1
ATOM 1517 C C . THR A 1 185 ? -27.376 6.669 21.533 1.00 79.69 185 THR A C 1
ATOM 1519 O O . THR A 1 185 ? -28.274 6.022 22.071 1.00 79.69 185 THR A O 1
ATOM 1522 N N . LYS A 1 186 ? -27.414 8.000 21.431 1.00 71.19 186 LYS A N 1
ATOM 1523 C CA . LYS A 1 186 ? -28.647 8.758 21.689 1.00 71.19 186 LYS A CA 1
ATOM 1524 C C . LYS A 1 186 ? -29.644 8.434 20.565 1.00 71.19 186 LYS A C 1
ATOM 1526 O O . LYS A 1 186 ? -29.229 8.389 19.406 1.00 71.19 186 LYS A O 1
ATOM 1531 N N . GLU A 1 187 ? -30.895 8.153 20.929 1.00 61.03 187 GLU A N 1
ATOM 1532 C CA . GLU A 1 187 ? -32.034 8.060 19.994 1.00 61.03 187 GLU A CA 1
ATOM 1533 C C . GLU A 1 187 ? -32.480 9.456 19.528 1.00 61.03 187 GLU A C 1
ATOM 1535 O O . GLU A 1 187 ? -32.372 10.405 20.343 1.00 61.03 187 GLU A O 1
#

Solvent-accessible surface area (backbone atoms only — not comparable to full-atom values): 11929 Å² total; per-residue (Å²): 130,85,86,82,91,85,77,94,71,92,72,81,78,70,77,74,72,77,74,74,75,77,73,72,72,74,84,69,41,59,78,91,59,90,55,58,68,46,74,50,75,43,69,54,98,89,41,84,75,48,78,52,68,52,74,49,71,42,70,72,50,76,69,55,60,73,46,76,76,77,84,64,49,65,30,66,68,55,52,49,52,51,49,53,41,51,73,70,66,50,56,72,65,58,58,48,52,55,42,52,52,46,28,50,77,75,45,80,57,50,46,63,56,96,77,24,29,55,66,79,48,74,67,50,55,51,52,51,52,50,52,48,41,28,72,76,70,67,38,51,89,89,49,61,66,62,61,44,48,42,51,58,66,32,97,74,37,86,51,66,67,58,54,72,21,48,78,42,70,41,80,54,85,48,99,88,46,74,67,47,78,41,77,52,79,88,130